Protein AF-A0A955ZG87-F1 (afdb_monomer)

Solvent-accessible surface area (backbone atoms only — not comparable to full-atom values): 15870 Å² total; per-residue (Å²): 141,74,88,87,80,89,85,84,84,89,86,79,89,79,86,78,79,92,74,92,75,94,73,90,72,83,77,76,80,74,77,76,75,78,77,78,61,84,64,59,83,72,53,54,38,67,57,52,20,64,72,67,50,63,79,48,56,70,70,57,48,33,59,42,29,56,67,53,54,73,56,62,43,53,10,54,37,72,54,76,51,42,68,36,51,45,36,28,61,69,14,89,86,47,49,69,69,46,43,30,46,26,31,49,64,44,85,37,36,69,39,41,45,51,50,62,70,39,64,75,48,62,69,36,69,63,29,46,49,24,33,53,45,24,83,52,52,40,66,72,56,51,48,58,67,47,66,77,46,58,68,60,57,31,49,51,50,40,69,44,81,78,37,35,67,71,54,22,52,52,32,38,52,47,40,42,59,47,58,75,71,46,55,44,66,59,50,39,47,40,36,59,79,46,41,25,60,60,49,80,66,34,73,92,52,72,70,56,72,64,25,43,50,60,57,56,75,55,88,73,89,50,69,62,30,53,51,36,49,47,67,37,87,52,46,53,38,68,46,49,56,47,50,61,68,34,70,60,34,65,75,31,65,69,59,41,51,48,41,57,68,30,87,53,37,54,71,86,76,67,112

Radius of gyration: 37.1 Å; Cα contacts (8 Å, |Δi|>4): 300; chains: 1; bounding box: 78×74×123 Å

Secondary structure (DSSP, 8-state):
-------------------------------------TTGGGS-HHHHIIIIITTS-HHHHHHHHTT--HHHHHHGGG-S-HHHHHHHHHSTT--HHHHHHHHHH-SSHHHHHHHHH-HHHHTSHHHHHHHHH-TT--HHHHHHHHHTS-HHHHHHHHH-SSS-HHHHHHHHHHHHHHHHHS-HHHHHHHHHHTTTGGGGG-TT----HHHHHHHHTS----HHHHHHHHH-TT--HHHHHHHHHSHHHHT-HHHHHHHHHSTTS-GGG--

Foldseek 3Di:
DDDDDDDDDDDDDDDDDDDDDDDDDDPDPPPPPPPDDPVLLVDDLCVCCVPPPVVDDPVVLLVCLQPDADSPLLSLLQPQDLSSLLSNCVHPRDDQSSLLSNLQHHPAQSNNVSSQVDVVNLVDVSSLVSNQLDPRHDLVSLCVSLVPDQLLVLLVLLPDPSGDPVSNVSSLVVSQVCLQVDDLVSNLCNLVVVLLPSLVSNQPDAHDPSNLVVLLVDADQDLSSLLNLLPRLRNAQSNLVSNLPHPNCVVPVVSNVSSLPHPNHDPVSVD

Sequence (271 aa):
MGDDEEPMVLGPEHEISDDEVDGELPHARIVEVDIGTDDEASKNPRQLYELELRPLPRDERLALAHQLEGPRLLALCFDPEPQVIDALFDNARAGLDHARMVARHHATSVGLEMVAKRAQFLRDPRVQRALLQNPLVPESVLRRLVGQKPLRDVYKLSIDRELPEKNRVSCRALLRTRFAQAQPEERADLVVSTEGRCLTLLIGQTFDQRTTTILCSRQYNSSLFIQNLARFSACPPLLLAHLLKQPFVRRQPQLRKLLLQHPNTPSQLKK

pLDDT: mean 87.63, std 19.15, range [36.0, 98.44]

Mean predicted aligned error: 10.61 Å

Structure (mmCIF, N/CA/C/O backbone):
data_AF-A0A955ZG87-F1
#
_entry.id   AF-A0A955ZG87-F1
#
loop_
_atom_site.group_PDB
_atom_site.id
_atom_site.type_symbol
_atom_site.label_atom_id
_atom_site.label_alt_id
_atom_site.label_comp_id
_atom_site.label_asym_id
_atom_site.label_entity_id
_atom_site.label_seq_id
_atom_site.pdbx_PDB_ins_code
_atom_site.Cartn_x
_atom_site.Cartn_y
_atom_site.Cartn_z
_atom_site.occupancy
_atom_site.B_iso_or_equiv
_atom_site.auth_seq_id
_atom_site.auth_comp_id
_atom_site.auth_asym_id
_atom_site.auth_atom_id
_atom_site.pdbx_PDB_model_num
ATOM 1 N N . MET A 1 1 ? 36.176 -64.329 -79.944 1.00 39.06 1 MET A N 1
ATOM 2 C CA . MET A 1 1 ? 36.842 -64.164 -81.251 1.00 39.06 1 MET A CA 1
ATOM 3 C C . MET A 1 1 ? 36.336 -62.862 -81.812 1.00 39.06 1 MET A C 1
ATOM 5 O O . MET A 1 1 ? 35.143 -62.794 -82.063 1.00 39.06 1 MET A O 1
ATOM 9 N N . GLY A 1 2 ? 37.088 -61.795 -81.974 1.00 41.31 2 GLY A N 1
ATOM 10 C CA . GLY A 1 2 ? 38.410 -61.322 -81.543 1.00 41.31 2 GLY A CA 1
ATOM 11 C C . GLY A 1 2 ? 38.223 -59.789 -81.541 1.00 41.31 2 GLY A C 1
ATOM 12 O O . GLY A 1 2 ? 37.308 -59.304 -82.208 1.00 41.31 2 GLY A O 1
ATOM 13 N N . ASP A 1 3 ? 38.770 -59.044 -80.589 1.00 42.47 3 ASP A N 1
ATOM 14 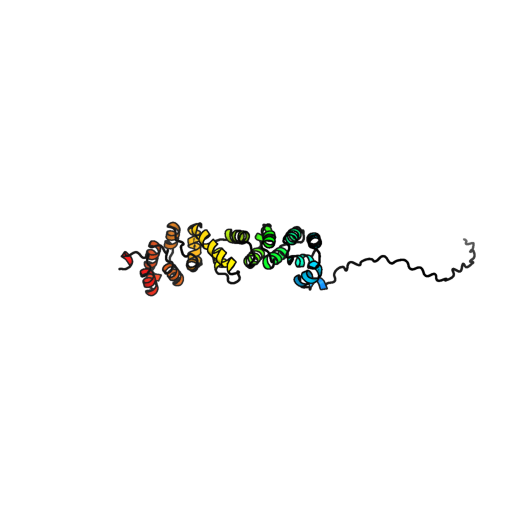C CA . ASP A 1 3 ? 40.133 -58.488 -80.627 1.00 42.47 3 ASP A CA 1
ATOM 15 C C . ASP A 1 3 ? 40.486 -57.798 -81.955 1.00 42.47 3 ASP A C 1
ATOM 17 O O . ASP A 1 3 ? 40.105 -58.288 -83.014 1.00 42.47 3 ASP A O 1
ATOM 21 N N . ASP A 1 4 ? 41.221 -56.686 -81.815 1.00 40.28 4 ASP A N 1
ATOM 22 C CA . ASP A 1 4 ? 41.786 -55.760 -82.818 1.00 40.28 4 ASP A CA 1
ATOM 23 C C . ASP A 1 4 ? 41.032 -54.406 -82.838 1.00 40.28 4 ASP A C 1
ATOM 25 O O . ASP A 1 4 ? 39.824 -54.354 -83.044 1.00 40.28 4 ASP A O 1
ATOM 29 N N . GLU A 1 5 ? 41.622 -53.235 -82.575 1.00 44.72 5 GLU A N 1
ATOM 30 C CA . GLU A 1 5 ? 43.026 -52.809 -82.606 1.00 44.72 5 GLU A CA 1
ATOM 31 C C . GLU A 1 5 ? 43.172 -51.454 -81.861 1.00 44.72 5 GLU A C 1
ATOM 33 O O . GLU A 1 5 ? 42.420 -50.517 -82.114 1.00 44.72 5 GLU A O 1
ATOM 38 N N . GLU A 1 6 ? 44.099 -51.419 -80.898 1.00 57.16 6 GLU A N 1
ATOM 39 C CA . GLU A 1 6 ? 45.187 -50.449 -80.639 1.00 57.16 6 GLU A CA 1
ATOM 40 C C . GLU A 1 6 ? 45.091 -48.896 -80.839 1.00 57.16 6 GLU A C 1
ATOM 42 O O . GLU A 1 6 ? 44.211 -48.359 -81.504 1.00 57.16 6 GLU A O 1
ATOM 47 N N . PRO A 1 7 ? 45.995 -48.129 -80.170 1.00 54.09 7 PRO A N 1
ATOM 48 C CA . PRO A 1 7 ? 45.731 -46.810 -79.582 1.00 54.09 7 PRO A CA 1
ATOM 49 C C . PRO A 1 7 ? 46.288 -45.618 -80.384 1.00 54.09 7 PRO A C 1
ATOM 51 O O . PRO A 1 7 ? 47.191 -45.763 -81.204 1.00 54.09 7 PRO A O 1
ATOM 54 N N . MET A 1 8 ? 45.840 -44.395 -80.059 1.00 44.94 8 MET A N 1
ATOM 55 C CA . MET A 1 8 ? 46.442 -43.152 -80.570 1.00 44.94 8 MET A CA 1
ATOM 56 C C . MET A 1 8 ? 47.066 -42.273 -79.473 1.00 44.94 8 MET A C 1
ATOM 58 O O . MET A 1 8 ? 46.376 -41.601 -78.715 1.00 44.94 8 MET A O 1
ATOM 62 N N . VAL A 1 9 ? 48.401 -42.340 -79.438 1.00 49.88 9 VAL A N 1
ATOM 63 C CA . VAL A 1 9 ? 49.399 -41.248 -79.488 1.00 49.88 9 VAL A CA 1
ATOM 64 C C . VAL A 1 9 ? 49.178 -39.990 -78.624 1.00 49.88 9 VAL A C 1
ATOM 66 O O . VAL A 1 9 ? 48.304 -39.166 -78.872 1.00 49.88 9 VAL A O 1
ATOM 69 N N . LEU A 1 10 ? 50.109 -39.808 -77.678 1.00 45.72 10 LEU A N 1
ATOM 70 C CA . LEU A 1 10 ? 50.381 -38.594 -76.901 1.00 45.72 10 LEU A CA 1
ATOM 71 C C . LEU A 1 10 ? 51.219 -37.560 -77.679 1.00 45.72 10 LEU A C 1
ATOM 73 O O . LEU A 1 10 ? 52.192 -37.924 -78.339 1.00 45.72 10 LEU A O 1
ATOM 77 N N . GLY A 1 11 ? 50.916 -36.276 -77.443 1.00 40.22 11 GLY A N 1
ATOM 78 C CA . GLY A 1 11 ? 51.854 -35.141 -77.489 1.00 40.22 11 GLY A CA 1
ATOM 79 C C . GLY A 1 11 ? 51.283 -33.865 -78.143 1.00 40.22 11 GLY A C 1
ATOM 80 O O . GLY A 1 11 ? 50.385 -33.988 -78.974 1.00 40.22 11 GLY A O 1
ATOM 81 N N . PRO A 1 12 ? 51.809 -32.648 -77.872 1.00 48.06 12 PRO A N 1
ATOM 82 C CA . PRO A 1 12 ? 52.697 -32.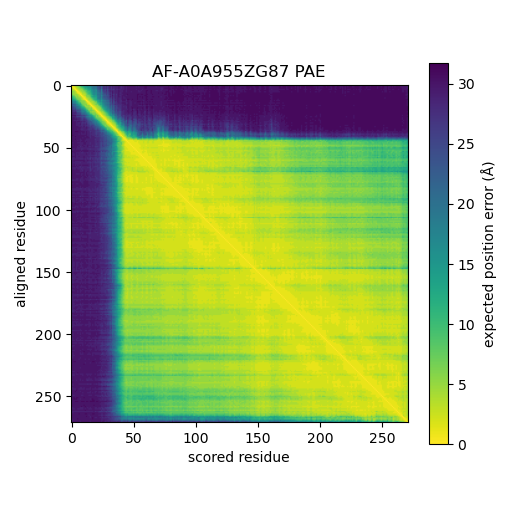221 -76.786 1.00 48.06 12 PRO A CA 1
ATOM 83 C C . PRO A 1 12 ? 52.145 -31.039 -75.944 1.00 48.06 12 PRO A C 1
ATOM 85 O O . PRO A 1 12 ? 51.357 -30.216 -76.398 1.00 48.06 12 PRO A O 1
ATOM 88 N N . GLU A 1 13 ? 52.587 -31.011 -74.688 1.00 46.88 13 GLU A N 1
ATOM 89 C CA . GLU A 1 13 ? 53.063 -29.867 -73.891 1.00 46.88 13 GLU A CA 1
ATOM 90 C C . GLU A 1 13 ? 52.642 -28.446 -74.329 1.00 46.88 13 GLU A C 1
ATOM 92 O O . GLU A 1 13 ? 53.120 -27.895 -75.322 1.00 46.88 13 GLU A O 1
ATOM 97 N N . HIS A 1 14 ? 51.809 -27.808 -73.501 1.00 41.72 14 HIS A N 1
ATOM 98 C CA . HIS A 1 14 ? 51.764 -26.352 -73.397 1.00 41.72 14 HIS A CA 1
ATOM 99 C C . HIS A 1 14 ? 52.144 -25.961 -71.971 1.00 41.72 14 HIS A C 1
ATOM 101 O O . HIS A 1 14 ? 51.365 -26.121 -71.031 1.00 41.72 14 HIS A O 1
ATOM 107 N N . GLU A 1 15 ? 53.388 -25.506 -71.845 1.00 44.38 15 GLU A N 1
ATOM 108 C CA . GLU A 1 15 ? 53.905 -24.755 -70.712 1.00 44.38 15 GLU A CA 1
ATOM 109 C C . GLU A 1 15 ? 53.017 -23.523 -70.494 1.00 44.38 15 GLU A C 1
ATOM 111 O O . GLU A 1 15 ? 52.852 -22.697 -71.393 1.00 44.38 15 GLU A O 1
ATOM 116 N N . ILE A 1 16 ? 52.435 -23.397 -69.303 1.00 45.53 16 ILE A N 1
ATOM 117 C CA . ILE A 1 16 ? 51.930 -22.114 -68.818 1.00 45.53 16 ILE A CA 1
ATOM 118 C C . ILE A 1 16 ? 52.950 -21.646 -67.792 1.00 45.53 16 ILE A C 1
ATOM 120 O O . ILE A 1 16 ? 53.126 -22.263 -66.744 1.00 45.53 16 ILE A O 1
ATOM 124 N N . SER A 1 17 ? 53.664 -20.599 -68.188 1.00 39.41 17 SER A N 1
ATOM 125 C CA . SER A 1 17 ? 54.667 -19.876 -67.424 1.00 39.41 17 SER A CA 1
ATOM 126 C C . SER A 1 17 ? 54.069 -19.231 -66.176 1.00 39.41 17 SER A C 1
ATOM 128 O O . SER A 1 17 ? 53.053 -18.536 -66.261 1.00 39.41 17 SER A O 1
ATOM 130 N N . ASP A 1 18 ? 54.758 -19.411 -65.051 1.00 45.31 18 ASP A N 1
ATOM 131 C CA . ASP A 1 18 ? 54.661 -18.552 -63.876 1.00 45.31 18 ASP A CA 1
ATOM 132 C C . ASP A 1 18 ? 55.233 -17.172 -64.228 1.00 45.31 18 ASP A C 1
ATOM 134 O O . ASP A 1 18 ? 56.437 -17.042 -64.433 1.00 45.31 18 ASP A O 1
ATOM 138 N N . ASP A 1 19 ? 54.378 -16.153 -64.291 1.00 42.06 19 ASP A N 1
ATOM 139 C CA . ASP A 1 19 ? 54.797 -14.756 -64.178 1.00 42.06 19 ASP A CA 1
ATOM 140 C C . ASP A 1 19 ? 53.849 -14.029 -63.216 1.00 42.06 19 ASP A C 1
ATOM 142 O O . ASP A 1 19 ? 52.639 -13.909 -63.435 1.00 42.06 19 ASP A O 1
ATOM 146 N N . GLU A 1 20 ? 54.444 -13.580 -62.114 1.00 47.84 20 GLU A N 1
ATOM 147 C CA . GLU A 1 20 ? 53.878 -12.709 -61.093 1.00 47.84 20 GLU A CA 1
ATOM 148 C C . GLU A 1 20 ? 53.368 -11.401 -61.715 1.00 47.84 20 GLU A C 1
ATOM 150 O O . GLU A 1 20 ? 54.130 -10.650 -62.325 1.00 47.84 20 GLU A O 1
ATOM 155 N N . VAL A 1 21 ? 52.096 -11.067 -61.484 1.00 45.94 21 VAL A N 1
ATOM 156 C CA . VAL A 1 21 ? 51.628 -9.678 -61.557 1.00 45.94 21 VAL A CA 1
ATOM 157 C C . VAL A 1 21 ? 50.729 -9.398 -60.360 1.00 45.94 21 VAL A C 1
ATOM 159 O O . VAL A 1 21 ? 49.579 -9.836 -60.294 1.00 45.94 21 VAL A O 1
ATOM 162 N N . ASP A 1 22 ? 51.299 -8.646 -59.421 1.00 43.16 22 ASP A N 1
ATOM 163 C CA . ASP A 1 22 ? 50.631 -7.979 -58.311 1.00 43.16 22 ASP A CA 1
ATOM 164 C C . ASP A 1 22 ? 49.400 -7.195 -58.785 1.00 43.16 22 ASP A C 1
ATOM 166 O O . ASP A 1 22 ? 49.477 -6.284 -59.613 1.00 43.16 22 ASP A O 1
ATOM 170 N N . GLY A 1 23 ? 48.251 -7.529 -58.203 1.00 36.81 23 GLY A N 1
ATOM 171 C CA . GLY A 1 23 ? 46.991 -6.832 -58.410 1.00 36.81 23 GLY A CA 1
ATOM 172 C C . GLY A 1 23 ? 46.095 -6.997 -57.192 1.00 36.81 23 GLY A C 1
ATOM 173 O O . GLY A 1 23 ? 45.226 -7.865 -57.170 1.00 36.81 23 GLY A O 1
ATOM 174 N N . GLU A 1 24 ? 46.322 -6.168 -56.169 1.00 38.34 24 GLU A N 1
ATOM 175 C CA . GLU A 1 24 ? 45.449 -6.030 -54.999 1.00 38.34 24 GLU A CA 1
ATOM 176 C C . GLU A 1 24 ? 44.000 -5.751 -55.432 1.00 38.34 24 GLU A C 1
ATOM 178 O O . GLU A 1 24 ? 43.644 -4.656 -55.873 1.00 38.34 24 GLU A O 1
ATOM 183 N N . LEU A 1 25 ? 43.136 -6.753 -55.270 1.00 44.72 25 LEU A N 1
ATOM 184 C CA . LEU A 1 25 ? 41.689 -6.579 -55.283 1.00 44.72 25 LEU A CA 1
ATOM 185 C C . LEU A 1 25 ? 41.248 -6.085 -53.895 1.00 44.72 25 LEU A C 1
ATOM 187 O O . LEU A 1 25 ? 41.645 -6.673 -52.886 1.00 44.72 25 LEU A O 1
ATOM 191 N N . PRO A 1 26 ? 40.409 -5.038 -53.797 1.00 39.12 26 PRO A N 1
ATOM 192 C CA . PRO A 1 26 ? 39.979 -4.516 -52.510 1.00 39.12 26 PRO A CA 1
ATOM 193 C C . PRO A 1 26 ? 39.085 -5.549 -51.821 1.00 39.12 26 PRO A C 1
ATOM 195 O O . PRO A 1 26 ? 37.947 -5.783 -52.232 1.00 39.12 26 PRO A O 1
ATOM 198 N N . HIS A 1 27 ? 39.602 -6.161 -50.754 1.00 39.84 27 HIS A N 1
ATOM 199 C CA . HIS A 1 27 ? 38.815 -6.981 -49.844 1.00 39.84 27 HIS A CA 1
ATOM 200 C C . HIS A 1 27 ? 37.633 -6.160 -49.323 1.00 39.84 27 HIS A C 1
ATOM 202 O O . HIS A 1 27 ? 37.784 -5.235 -48.520 1.00 39.84 27 HIS A O 1
ATOM 208 N N . ALA A 1 28 ? 36.435 -6.513 -49.791 1.00 37.88 28 ALA A N 1
ATOM 209 C CA . ALA A 1 28 ? 35.192 -6.100 -49.176 1.00 37.88 28 ALA A CA 1
ATOM 210 C C . ALA A 1 28 ? 35.272 -6.452 -47.686 1.00 37.88 28 ALA A C 1
ATOM 212 O O . ALA A 1 28 ? 35.373 -7.623 -47.323 1.00 37.88 28 ALA A O 1
ATOM 213 N N . ARG A 1 29 ? 35.267 -5.427 -46.825 1.00 40.28 29 ARG A N 1
ATOM 214 C CA . ARG A 1 29 ? 35.114 -5.589 -45.379 1.00 40.28 29 ARG A CA 1
ATOM 215 C C . ARG A 1 29 ? 33.762 -6.243 -45.123 1.00 40.28 29 ARG A C 1
ATOM 217 O O . ARG A 1 29 ? 32.744 -5.562 -45.019 1.00 40.28 29 ARG A O 1
ATOM 224 N N . ILE A 1 30 ? 33.764 -7.564 -45.019 1.00 39.34 30 ILE A N 1
ATOM 225 C CA . ILE A 1 30 ? 32.738 -8.290 -44.291 1.00 39.34 30 ILE A CA 1
ATOM 226 C C . ILE A 1 30 ? 32.912 -7.827 -42.847 1.00 39.34 30 ILE A C 1
ATOM 228 O O . ILE A 1 30 ? 33.898 -8.151 -42.191 1.00 39.34 30 ILE A O 1
ATOM 232 N N . VAL A 1 31 ? 32.006 -6.968 -42.382 1.00 40.50 31 VAL A N 1
ATOM 233 C CA . VAL A 1 31 ? 31.853 -6.727 -40.950 1.00 40.50 31 VAL A CA 1
ATOM 234 C C . VAL A 1 31 ? 31.277 -8.025 -40.409 1.00 40.50 31 VAL A C 1
ATOM 236 O O . VAL A 1 31 ? 30.076 -8.267 -40.510 1.00 40.50 31 VAL A O 1
ATOM 239 N N . GLU A 1 32 ? 32.155 -8.905 -39.938 1.00 36.00 32 GLU A N 1
ATOM 240 C CA . GLU A 1 32 ? 31.759 -10.059 -39.148 1.00 36.00 32 GLU A CA 1
ATOM 241 C C . GLU A 1 32 ? 31.027 -9.518 -37.918 1.00 36.00 32 GLU A C 1
ATOM 243 O O . GLU A 1 32 ? 31.614 -8.926 -37.012 1.00 36.00 32 GLU A O 1
ATOM 248 N N . VAL A 1 33 ? 29.700 -9.633 -37.939 1.00 44.88 33 VAL A N 1
ATOM 249 C CA . VAL A 1 33 ? 28.879 -9.446 -36.750 1.00 44.88 33 VAL A CA 1
ATOM 250 C C . VAL A 1 33 ? 29.165 -10.665 -35.890 1.00 44.88 33 VAL A C 1
ATOM 252 O O . VAL A 1 33 ? 28.678 -11.755 -36.182 1.00 44.88 33 VAL A O 1
ATOM 255 N N . ASP A 1 34 ? 30.015 -10.466 -34.888 1.00 43.09 34 ASP A N 1
ATOM 256 C CA . ASP A 1 34 ? 30.360 -11.449 -33.869 1.00 43.09 34 ASP A CA 1
ATOM 257 C C . ASP A 1 34 ? 29.072 -12.057 -33.289 1.00 43.09 34 ASP A C 1
ATOM 259 O O . ASP A 1 34 ? 28.276 -11.388 -32.619 1.00 43.09 34 ASP A O 1
ATOM 263 N N . ILE A 1 35 ? 28.815 -13.319 -33.639 1.00 46.75 35 ILE A N 1
ATOM 264 C CA . ILE A 1 35 ? 27.698 -14.097 -33.115 1.00 46.75 35 ILE A CA 1
ATOM 265 C C . ILE A 1 35 ? 28.124 -14.512 -31.710 1.00 46.75 35 ILE A C 1
ATOM 267 O O . ILE A 1 35 ? 28.930 -15.423 -31.545 1.00 46.75 35 ILE A O 1
ATOM 271 N N . GLY A 1 36 ? 27.596 -13.773 -30.732 1.00 39.91 36 GLY A N 1
ATOM 272 C CA . GLY A 1 36 ? 27.983 -13.773 -29.324 1.00 39.91 36 GLY A CA 1
ATOM 273 C C . GLY A 1 36 ? 28.449 -15.117 -28.770 1.00 39.91 36 GLY A C 1
ATOM 274 O O . GLY A 1 36 ? 27.701 -16.092 -28.713 1.00 39.91 36 GLY A O 1
ATOM 275 N N . THR A 1 37 ? 29.693 -15.115 -28.304 1.00 41.12 37 THR A N 1
ATOM 276 C CA . THR A 1 37 ? 30.275 -16.155 -27.461 1.00 41.12 37 THR A CA 1
ATOM 277 C C . THR A 1 37 ? 29.652 -16.117 -26.058 1.00 41.12 37 THR A C 1
ATOM 279 O O . THR A 1 37 ? 29.171 -15.078 -25.596 1.00 41.12 37 THR A O 1
ATOM 282 N N . ASP A 1 38 ? 29.666 -17.263 -25.370 1.00 41.91 38 ASP A N 1
ATOM 283 C CA . ASP A 1 38 ? 29.073 -17.540 -24.046 1.00 41.91 38 ASP A CA 1
ATOM 284 C C . ASP A 1 38 ? 29.405 -16.527 -22.915 1.00 41.91 38 ASP A C 1
ATOM 286 O O . ASP A 1 38 ? 28.794 -16.560 -21.843 1.00 41.91 38 ASP A O 1
ATOM 290 N N . ASP A 1 39 ? 30.315 -15.576 -23.147 1.00 48.62 39 ASP A N 1
ATOM 291 C CA . ASP A 1 39 ? 30.673 -14.485 -22.236 1.00 48.62 39 ASP A CA 1
ATOM 292 C C . ASP A 1 39 ? 29.552 -13.449 -22.025 1.00 48.62 39 ASP A C 1
ATOM 294 O O . ASP A 1 39 ? 29.457 -12.870 -20.936 1.00 48.62 39 ASP A O 1
ATOM 298 N N . GLU A 1 40 ? 28.661 -13.206 -22.997 1.00 48.34 40 GLU A N 1
ATOM 299 C CA . GLU A 1 40 ? 27.576 -12.216 -22.831 1.00 48.34 40 GLU A CA 1
ATOM 300 C C . GLU A 1 40 ? 26.545 -12.610 -21.767 1.00 48.34 40 GLU A C 1
ATOM 302 O O . GLU A 1 40 ? 25.989 -11.740 -21.092 1.00 48.34 40 GLU A O 1
ATOM 307 N N . ALA A 1 41 ? 26.319 -13.910 -21.561 1.00 49.31 41 ALA A N 1
ATOM 308 C CA . ALA A 1 41 ? 25.382 -14.412 -20.555 1.00 49.31 41 ALA A CA 1
ATOM 309 C C . ALA A 1 41 ? 25.848 -14.132 -19.112 1.00 49.31 41 ALA A C 1
ATOM 311 O O . ALA A 1 41 ? 25.038 -14.143 -18.182 1.00 49.31 41 ALA A O 1
ATOM 312 N N . SER A 1 42 ? 27.146 -13.866 -18.925 1.00 54.75 42 SER A N 1
ATOM 313 C CA . SER A 1 42 ? 27.769 -13.616 -17.622 1.00 54.75 42 SER A CA 1
ATOM 314 C C . SER A 1 42 ? 27.905 -12.126 -17.275 1.00 54.75 42 SER A C 1
ATOM 316 O O . SER A 1 42 ? 28.07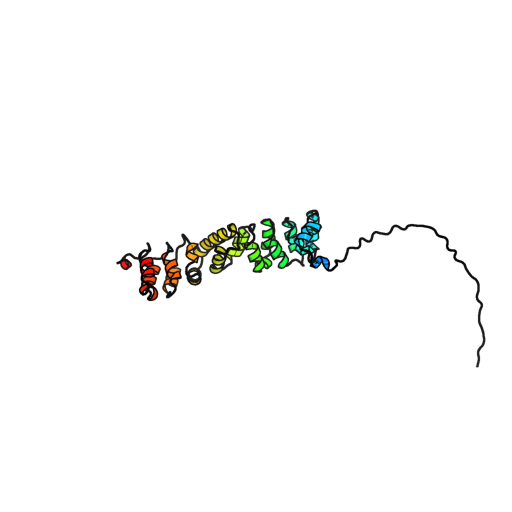9 -11.773 -16.102 1.00 54.75 42 SER A O 1
ATOM 318 N N . LYS A 1 43 ? 27.796 -11.231 -18.268 1.00 65.56 43 LYS A N 1
ATOM 319 C CA . LYS A 1 43 ? 27.934 -9.786 -18.062 1.00 65.56 43 LYS A CA 1
ATOM 320 C C . LYS A 1 43 ? 26.727 -9.241 -17.303 1.00 65.56 43 LYS A C 1
ATOM 322 O O . LYS A 1 43 ? 25.571 -9.480 -17.648 1.00 65.56 43 LYS A O 1
ATOM 327 N N . ASN A 1 44 ? 26.995 -8.452 -16.263 1.00 89.19 44 ASN A N 1
ATOM 328 C CA . ASN A 1 44 ? 25.945 -7.774 -15.510 1.00 89.19 44 ASN A CA 1
ATOM 329 C C . ASN A 1 44 ? 25.149 -6.858 -16.467 1.00 89.19 44 ASN A C 1
ATOM 331 O O . ASN A 1 44 ? 25.762 -5.970 -17.066 1.00 89.19 44 ASN A O 1
ATOM 335 N N . PRO A 1 45 ? 23.811 -6.990 -16.580 1.00 90.88 45 PRO A N 1
ATOM 336 C CA . PRO A 1 45 ? 23.003 -6.197 -17.514 1.00 90.88 45 PRO A CA 1
ATOM 337 C C . PRO A 1 45 ? 23.208 -4.686 -17.370 1.00 90.88 45 PRO A C 1
ATOM 339 O O . PRO A 1 45 ? 23.137 -3.940 -18.341 1.00 90.88 45 PRO A O 1
ATOM 342 N N . ARG A 1 46 ? 23.529 -4.219 -16.157 1.00 92.88 46 ARG A N 1
ATOM 343 C CA . ARG A 1 46 ? 23.845 -2.809 -15.925 1.00 92.88 46 ARG A CA 1
ATOM 344 C C . ARG A 1 46 ? 25.165 -2.381 -16.568 1.00 92.88 46 ARG A C 1
ATOM 346 O O . ARG A 1 46 ? 25.242 -1.280 -17.092 1.00 92.88 46 ARG A O 1
ATOM 353 N N . GLN A 1 47 ? 26.197 -3.220 -16.517 1.00 93.94 47 GLN A N 1
ATOM 354 C CA . GLN A 1 47 ? 27.484 -2.917 -17.154 1.00 93.94 47 GLN A CA 1
ATOM 355 C C . GLN A 1 47 ? 27.341 -2.887 -18.674 1.00 93.94 47 GLN A C 1
ATOM 357 O O . GLN A 1 47 ? 27.856 -1.975 -19.311 1.00 93.94 47 GLN A O 1
ATOM 362 N N . LEU A 1 48 ? 26.584 -3.837 -19.230 1.00 94.69 48 LEU A N 1
ATOM 363 C CA . LEU A 1 48 ? 26.305 -3.882 -20.661 1.00 94.69 48 LEU A CA 1
ATOM 364 C C . LEU A 1 48 ? 25.556 -2.624 -21.126 1.00 94.69 48 LEU A C 1
ATOM 366 O O . LEU A 1 48 ? 25.920 -2.028 -22.135 1.00 94.69 48 LEU A O 1
ATOM 370 N N . TYR A 1 49 ? 24.583 -2.144 -20.342 1.00 95.69 49 TYR A N 1
ATOM 371 C CA . TYR A 1 49 ? 23.911 -0.878 -20.639 1.00 95.69 49 TYR A CA 1
ATOM 372 C C . TYR A 1 49 ? 24.882 0.309 -20.681 1.00 95.69 49 TYR A C 1
ATOM 374 O O . TYR A 1 49 ? 24.861 1.079 -21.634 1.00 95.69 49 TYR A O 1
ATOM 382 N N . GLU A 1 50 ? 25.730 0.464 -19.663 1.00 95.62 50 GLU A N 1
ATOM 383 C CA . GLU A 1 50 ? 26.640 1.614 -19.552 1.00 95.62 50 GLU A CA 1
ATOM 384 C C . GLU A 1 50 ? 27.690 1.657 -20.672 1.00 95.62 50 GLU A C 1
ATOM 386 O O . GLU A 1 50 ? 28.042 2.744 -21.128 1.00 95.62 50 GLU A O 1
ATOM 391 N N . LEU A 1 51 ? 28.181 0.494 -21.108 1.00 95.19 51 LEU A N 1
ATOM 392 C CA . LEU A 1 51 ? 29.252 0.394 -22.101 1.00 95.19 51 LEU A CA 1
ATOM 393 C C . LEU A 1 51 ? 28.740 0.438 -23.543 1.00 95.19 51 LEU A C 1
ATOM 395 O O . LEU A 1 51 ? 29.355 1.097 -24.376 1.00 95.19 51 LEU A O 1
ATOM 399 N N . GLU A 1 52 ? 27.638 -0.252 -23.840 1.00 94.62 52 GLU A N 1
ATOM 400 C CA . GLU A 1 52 ? 27.218 -0.495 -25.227 1.00 94.62 52 GLU A CA 1
ATOM 401 C C . GLU A 1 52 ? 26.002 0.338 -25.634 1.00 94.62 52 GLU A C 1
ATOM 403 O O . GLU A 1 52 ? 25.934 0.824 -26.758 1.00 94.62 52 GLU A O 1
ATOM 408 N N . LEU A 1 53 ? 25.037 0.521 -24.728 1.00 95.69 53 LEU A N 1
ATOM 409 C CA . LEU A 1 53 ? 23.740 1.102 -25.080 1.00 95.69 53 LEU A CA 1
ATOM 410 C C . LEU A 1 53 ? 23.665 2.588 -24.739 1.00 95.69 53 LEU A C 1
ATOM 412 O O . LEU A 1 53 ? 23.246 3.386 -25.570 1.00 95.69 53 LEU A O 1
ATOM 416 N N . ARG A 1 54 ? 24.095 2.987 -23.538 1.00 95.94 54 ARG A N 1
ATOM 417 C CA . ARG A 1 54 ? 24.035 4.373 -23.052 1.00 95.94 54 ARG A CA 1
ATOM 418 C C . ARG A 1 54 ? 24.725 5.395 -23.971 1.00 95.94 54 ARG A C 1
ATOM 420 O O . ARG A 1 54 ? 24.187 6.500 -24.066 1.00 95.94 54 ARG A O 1
ATOM 427 N N . PRO A 1 55 ? 25.875 5.100 -24.615 1.00 97.25 55 PRO A N 1
ATOM 428 C CA . PRO A 1 55 ? 26.519 6.051 -25.523 1.00 97.25 55 PRO A CA 1
ATOM 429 C C . PRO A 1 55 ? 25.714 6.335 -26.796 1.00 97.25 55 PRO A C 1
ATOM 431 O O . PRO A 1 55 ? 25.936 7.365 -27.432 1.00 97.25 55 PRO A O 1
ATOM 434 N N . LEU A 1 56 ? 24.792 5.442 -27.172 1.00 96.75 56 LEU A N 1
ATOM 435 C CA . LEU A 1 56 ? 24.014 5.578 -28.396 1.00 96.75 56 LEU A CA 1
ATOM 436 C C . LEU A 1 56 ? 22.970 6.705 -28.279 1.00 96.75 56 LEU A C 1
ATOM 438 O O . LEU A 1 56 ? 22.359 6.902 -27.213 1.00 96.75 56 LEU A O 1
ATOM 442 N N . PRO A 1 57 ? 22.695 7.428 -29.381 1.00 97.12 57 PRO A N 1
ATOM 443 C CA . PRO A 1 57 ? 21.594 8.377 -29.456 1.00 97.12 57 PRO A CA 1
ATOM 444 C C . PRO A 1 57 ? 20.260 7.763 -29.018 1.00 97.12 57 PRO A C 1
ATOM 446 O O . PRO A 1 57 ? 20.009 6.567 -29.164 1.00 97.12 57 PRO A O 1
ATOM 449 N N . ARG A 1 58 ? 19.363 8.605 -28.493 1.00 96.19 58 ARG A N 1
ATOM 450 C CA . ARG A 1 58 ? 18.037 8.171 -28.019 1.00 96.19 58 ARG A CA 1
ATOM 451 C C . ARG A 1 58 ? 17.268 7.390 -29.088 1.00 96.19 58 ARG A C 1
ATOM 453 O O . ARG A 1 58 ? 16.695 6.353 -28.778 1.00 96.19 58 ARG A O 1
ATOM 460 N N . ASP A 1 59 ? 17.257 7.890 -30.319 1.00 96.69 59 ASP A N 1
ATOM 461 C CA . ASP A 1 59 ? 16.451 7.311 -31.394 1.00 96.69 59 ASP A CA 1
ATOM 462 C C . ASP A 1 59 ? 16.989 5.932 -31.823 1.00 96.69 59 ASP A C 1
ATOM 464 O O . ASP A 1 59 ? 16.205 5.033 -32.123 1.00 96.69 59 ASP A O 1
ATOM 468 N N . GLU A 1 60 ? 18.308 5.720 -31.739 1.00 97.00 60 GLU A N 1
ATOM 469 C CA . GLU A 1 60 ? 18.927 4.407 -31.956 1.00 97.00 60 GLU A CA 1
ATOM 470 C C . GLU A 1 60 ? 18.563 3.422 -30.842 1.00 97.00 60 GLU A C 1
ATOM 472 O O . GLU A 1 60 ? 18.148 2.301 -31.128 1.00 97.00 60 GLU A O 1
ATOM 477 N N . ARG A 1 61 ? 18.627 3.839 -29.569 1.00 97.44 61 ARG A N 1
ATOM 478 C CA . ARG A 1 61 ? 18.188 2.997 -28.438 1.00 97.44 61 ARG A CA 1
ATOM 479 C C . ARG A 1 61 ? 16.713 2.617 -28.543 1.00 97.44 61 ARG A C 1
ATOM 481 O O . ARG A 1 61 ? 16.353 1.478 -28.255 1.00 97.44 61 ARG A O 1
ATOM 488 N N . LEU A 1 62 ? 15.868 3.548 -28.988 1.00 97.00 62 LEU A N 1
ATOM 489 C CA . LEU A 1 62 ? 14.446 3.304 -29.221 1.00 97.00 62 LEU A CA 1
ATOM 490 C C . LEU A 1 62 ? 14.239 2.262 -30.328 1.00 97.00 62 LEU A C 1
ATOM 492 O O . LEU A 1 62 ? 13.486 1.311 -30.132 1.00 97.00 62 LEU A O 1
ATOM 496 N N . ALA A 1 63 ? 14.944 2.384 -31.456 1.00 96.38 63 ALA A N 1
ATOM 497 C CA . ALA A 1 63 ? 14.886 1.392 -32.529 1.00 96.38 63 ALA A CA 1
ATOM 498 C C . ALA A 1 63 ? 15.375 0.008 -32.061 1.00 96.38 63 ALA A C 1
ATOM 500 O O . ALA A 1 63 ? 14.724 -1.007 -32.323 1.00 96.38 63 ALA A O 1
ATOM 501 N N . LEU A 1 64 ? 16.480 -0.030 -31.309 1.00 96.62 64 LEU A N 1
ATOM 502 C CA . LEU A 1 64 ? 17.043 -1.253 -30.737 1.00 96.62 64 LEU A CA 1
ATOM 503 C C . LEU A 1 64 ? 16.102 -1.920 -29.729 1.00 96.62 64 LEU A C 1
ATOM 505 O O . LEU A 1 64 ? 16.072 -3.148 -29.656 1.00 96.62 64 LEU A O 1
ATOM 509 N N . ALA A 1 65 ? 15.291 -1.155 -28.995 1.00 96.75 65 ALA A N 1
ATOM 510 C CA . ALA A 1 65 ? 14.346 -1.699 -28.023 1.00 96.75 65 ALA A CA 1
ATOM 511 C C . ALA A 1 65 ? 13.358 -2.702 -28.641 1.00 96.75 65 ALA A C 1
ATOM 513 O O . ALA A 1 65 ? 12.996 -3.680 -27.988 1.00 96.75 65 ALA A O 1
ATOM 514 N N . HIS A 1 66 ? 12.993 -2.525 -29.914 1.00 95.50 66 HIS A N 1
ATOM 515 C CA . HIS A 1 66 ? 12.115 -3.445 -30.643 1.00 95.50 66 HIS A CA 1
ATOM 516 C C . HIS A 1 66 ? 12.816 -4.704 -31.173 1.00 95.50 66 HIS A C 1
ATOM 518 O O . HIS A 1 66 ? 12.140 -5.677 -31.500 1.00 95.50 66 HIS A O 1
ATOM 524 N N . GLN A 1 67 ? 14.145 -4.684 -31.288 1.00 94.69 67 GLN A N 1
ATOM 525 C CA . GLN A 1 67 ? 14.911 -5.704 -32.012 1.00 94.69 67 GLN A CA 1
ATOM 526 C C . GLN A 1 67 ? 15.758 -6.578 -31.086 1.00 94.69 67 GLN A C 1
ATOM 528 O O . GLN A 1 67 ? 15.893 -7.775 -31.333 1.00 94.69 67 GLN A O 1
ATOM 533 N N . LEU A 1 68 ? 16.316 -5.990 -30.023 1.00 94.56 68 LEU A N 1
ATOM 534 C CA . LEU A 1 68 ? 17.240 -6.673 -29.124 1.00 94.56 68 LEU A CA 1
ATOM 535 C C . LEU A 1 68 ? 16.597 -7.864 -28.408 1.00 94.56 68 LEU A C 1
ATOM 537 O O . LEU A 1 68 ? 15.382 -7.951 -28.212 1.00 94.56 68 LEU A O 1
ATOM 541 N N . GLU A 1 69 ? 17.469 -8.769 -27.976 1.00 94.12 69 GLU A N 1
ATOM 542 C CA . GLU A 1 69 ? 17.130 -10.012 -27.294 1.00 94.12 69 GLU A CA 1
ATOM 543 C C . GLU A 1 69 ? 18.047 -10.241 -26.095 1.00 94.12 69 GLU A C 1
ATOM 545 O O . GLU A 1 69 ? 19.049 -9.544 -25.909 1.00 94.12 69 GLU A O 1
ATOM 550 N N . GLY A 1 70 ? 17.709 -11.252 -25.293 1.00 91.19 70 GLY A N 1
ATOM 551 C CA . GLY A 1 70 ? 18.611 -11.796 -24.285 1.00 91.19 70 GLY A CA 1
ATOM 552 C C . GLY A 1 70 ? 19.139 -10.745 -23.294 1.00 91.19 70 GLY A C 1
ATOM 553 O O . GLY A 1 70 ? 18.386 -9.863 -22.864 1.00 91.19 70 GLY A O 1
ATOM 554 N N . PRO A 1 71 ? 20.427 -10.819 -22.908 1.00 92.06 71 PRO A N 1
ATOM 555 C CA . PRO A 1 71 ? 21.036 -9.893 -21.951 1.00 92.06 71 PRO A CA 1
ATOM 556 C C . PRO A 1 71 ? 20.981 -8.423 -22.383 1.00 92.06 71 PRO A C 1
ATOM 558 O O . PRO A 1 71 ? 20.819 -7.544 -21.534 1.00 92.06 71 PRO A O 1
ATOM 561 N N . ARG A 1 72 ? 21.057 -8.146 -23.692 1.00 93.25 72 ARG A N 1
ATOM 562 C CA . ARG A 1 72 ? 21.021 -6.782 -24.242 1.0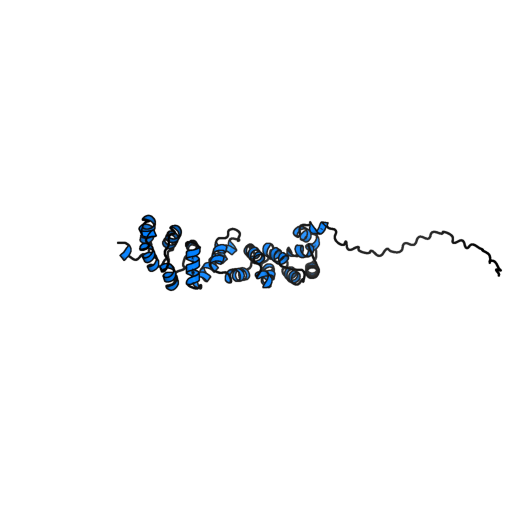0 93.25 72 ARG A CA 1
ATOM 563 C C . ARG A 1 72 ? 19.645 -6.134 -24.105 1.00 93.25 72 ARG A C 1
ATOM 565 O O . ARG A 1 72 ? 19.550 -4.967 -23.726 1.00 93.25 72 ARG A O 1
ATOM 572 N N . LEU A 1 73 ? 18.571 -6.900 -24.312 1.00 95.88 73 LEU A N 1
ATOM 573 C CA . LEU A 1 73 ? 17.213 -6.420 -24.038 1.00 95.88 73 LEU A CA 1
ATOM 574 C C . LEU A 1 73 ? 17.003 -6.146 -22.541 1.00 95.88 73 LEU A C 1
ATOM 576 O O . LEU A 1 73 ? 16.400 -5.140 -22.162 1.00 95.88 73 LEU A O 1
ATOM 580 N N . LEU A 1 74 ? 17.547 -7.001 -21.671 1.00 95.56 74 LEU A N 1
ATOM 581 C CA . LEU A 1 74 ? 17.483 -6.787 -20.225 1.00 95.56 74 LEU A CA 1
ATOM 582 C C . LEU A 1 74 ? 18.275 -5.543 -19.791 1.00 95.56 74 LEU A C 1
ATOM 584 O O . LEU A 1 74 ? 17.836 -4.820 -18.897 1.00 95.56 74 LEU A O 1
ATOM 588 N N . ALA A 1 75 ? 19.408 -5.262 -20.433 1.00 96.38 75 ALA A N 1
ATOM 589 C CA . ALA A 1 75 ? 20.216 -4.074 -20.178 1.00 96.38 75 ALA A CA 1
ATOM 590 C C . ALA A 1 75 ? 19.470 -2.767 -20.501 1.00 96.38 75 ALA A C 1
ATOM 592 O O . ALA A 1 75 ? 19.550 -1.813 -19.726 1.00 96.38 75 ALA A O 1
ATOM 593 N N . LEU A 1 76 ? 18.651 -2.733 -21.560 1.00 96.31 76 LEU A N 1
ATOM 594 C CA . LEU A 1 76 ? 17.802 -1.572 -21.868 1.00 96.31 76 LEU A CA 1
ATOM 595 C C . LEU A 1 76 ? 16.779 -1.233 -20.764 1.00 96.31 76 LEU A C 1
ATOM 597 O O . LEU A 1 76 ? 16.249 -0.127 -20.744 1.00 96.31 76 LEU A O 1
ATOM 601 N N . CYS A 1 77 ? 16.528 -2.112 -19.786 1.00 96.69 77 CYS A N 1
ATOM 602 C CA . CYS A 1 77 ? 15.676 -1.776 -18.637 1.00 96.69 77 CYS A CA 1
ATOM 603 C C . CYS A 1 77 ? 16.259 -0.666 -17.736 1.00 96.69 77 CYS A C 1
ATOM 605 O O . CYS A 1 77 ? 15.538 -0.137 -16.887 1.00 96.69 77 CYS A O 1
ATOM 607 N N . PHE A 1 78 ? 17.552 -0.346 -17.878 1.00 96.00 78 PHE A N 1
ATOM 608 C CA . PHE A 1 78 ? 18.225 0.746 -17.165 1.00 96.00 78 PHE A CA 1
ATOM 609 C C . PHE A 1 78 ? 18.174 2.085 -17.912 1.00 96.00 78 PHE A C 1
ATOM 611 O O . PHE A 1 78 ? 18.711 3.077 -17.411 1.00 96.00 78 PHE A O 1
ATOM 618 N N . ASP A 1 79 ? 17.526 2.129 -19.077 1.00 96.56 79 ASP A N 1
ATOM 619 C CA . ASP A 1 79 ? 17.341 3.358 -19.833 1.00 96.56 79 ASP A CA 1
ATOM 620 C C . ASP A 1 79 ? 16.534 4.390 -19.025 1.00 96.56 79 ASP A C 1
ATOM 622 O O . ASP A 1 79 ? 15.480 4.044 -18.489 1.00 96.56 79 ASP A O 1
ATOM 626 N N . PRO A 1 80 ? 17.000 5.646 -18.888 1.00 95.25 80 PRO A N 1
ATOM 627 C CA . PRO A 1 80 ? 16.256 6.671 -18.164 1.00 95.25 80 PRO A CA 1
ATOM 628 C C . PRO A 1 80 ? 15.064 7.232 -18.955 1.00 95.25 80 PRO A C 1
ATOM 630 O O . PRO A 1 80 ? 14.205 7.887 -18.353 1.00 95.25 80 PRO A O 1
ATOM 633 N N . GLU A 1 81 ? 15.025 7.040 -20.279 1.00 96.50 81 GLU A N 1
ATOM 634 C CA . GLU A 1 81 ? 14.031 7.634 -21.170 1.00 96.50 81 GLU A CA 1
ATOM 635 C C . GLU A 1 81 ? 12.740 6.793 -21.197 1.00 96.50 81 GLU A C 1
ATOM 637 O O . GLU A 1 81 ? 12.744 5.659 -21.688 1.00 96.50 81 GLU A O 1
ATOM 642 N N . PRO A 1 82 ? 11.587 7.331 -20.752 1.00 95.81 82 PRO A N 1
ATOM 643 C CA . PRO A 1 82 ? 10.336 6.574 -20.718 1.00 95.81 82 PRO A CA 1
ATOM 644 C C . PRO A 1 82 ? 9.881 6.039 -22.079 1.00 95.81 82 PRO A C 1
ATOM 646 O O . PRO A 1 82 ? 9.219 5.006 -22.126 1.00 95.81 82 PRO A O 1
ATOM 649 N N . GLN A 1 83 ? 10.222 6.726 -23.174 1.00 96.38 83 GLN A N 1
ATOM 650 C CA . GLN A 1 83 ? 9.879 6.291 -24.533 1.00 96.38 83 GLN A CA 1
ATOM 651 C C . GLN A 1 83 ? 10.616 5.004 -24.927 1.00 96.38 83 GLN A C 1
ATOM 653 O O . GLN A 1 83 ? 10.019 4.138 -25.559 1.00 96.38 83 GLN A O 1
ATOM 658 N N . VAL A 1 84 ? 11.875 4.842 -24.502 1.00 97.19 84 VAL A N 1
ATOM 659 C CA . VAL A 1 84 ? 12.636 3.604 -24.735 1.00 97.19 84 VAL A CA 1
ATOM 660 C C . VAL A 1 84 ? 12.035 2.457 -23.928 1.00 97.19 84 VAL A C 1
ATOM 662 O O . VAL A 1 84 ? 11.905 1.352 -24.439 1.00 97.19 84 VAL A O 1
ATOM 665 N N . ILE A 1 85 ? 11.594 2.719 -22.695 1.00 97.38 85 ILE A N 1
ATOM 666 C CA . ILE A 1 85 ? 10.915 1.714 -21.866 1.00 97.38 85 ILE A CA 1
ATOM 667 C C . ILE A 1 85 ? 9.574 1.279 -22.466 1.00 97.38 85 ILE A C 1
ATOM 669 O O . ILE A 1 85 ? 9.226 0.100 -22.395 1.00 97.38 85 ILE A O 1
ATOM 673 N N . ASP A 1 86 ? 8.809 2.203 -23.045 1.00 96.94 86 ASP A N 1
ATOM 674 C CA . ASP A 1 86 ? 7.554 1.850 -23.711 1.00 96.94 86 ASP A CA 1
ATOM 675 C C . ASP A 1 86 ? 7.815 0.983 -24.952 1.00 96.94 86 ASP A C 1
ATOM 677 O O . ASP A 1 86 ? 7.242 -0.101 -25.065 1.00 96.94 86 ASP A O 1
ATOM 681 N N . ALA A 1 87 ? 8.771 1.385 -25.799 1.00 97.25 87 ALA A N 1
ATOM 682 C CA . ALA A 1 87 ? 9.212 0.609 -26.960 1.00 97.25 87 ALA A CA 1
ATOM 683 C C . ALA A 1 87 ? 9.748 -0.782 -26.569 1.00 97.25 87 ALA A C 1
ATOM 685 O O . ALA A 1 87 ? 9.398 -1.786 -27.191 1.00 97.25 87 ALA A O 1
ATOM 686 N N . LEU A 1 88 ? 10.532 -0.863 -25.487 1.00 97.19 88 LEU A N 1
ATOM 687 C CA . LEU A 1 88 ? 11.046 -2.118 -24.935 1.00 97.19 88 LEU A CA 1
ATOM 688 C C . LEU A 1 88 ? 9.913 -3.079 -24.617 1.00 97.19 88 LEU A C 1
ATOM 690 O O . LEU A 1 88 ? 10.013 -4.262 -24.912 1.00 97.19 88 LEU A O 1
ATOM 694 N N . PHE A 1 89 ? 8.830 -2.607 -24.007 1.00 96.88 89 PHE A N 1
ATOM 695 C CA . PHE A 1 89 ? 7.737 -3.496 -23.643 1.00 96.88 89 PHE A CA 1
ATOM 696 C C . PHE A 1 89 ? 6.846 -3.881 -24.836 1.00 96.88 89 PHE A C 1
ATOM 698 O O . PHE A 1 89 ? 6.069 -4.829 -24.702 1.00 96.88 89 PHE A O 1
ATOM 705 N N . ASP A 1 90 ? 6.931 -3.176 -25.967 1.00 96.12 90 ASP A N 1
ATOM 706 C CA . ASP A 1 90 ? 6.292 -3.569 -27.234 1.00 96.12 90 ASP A CA 1
ATOM 707 C C . ASP A 1 90 ? 7.075 -4.663 -27.973 1.00 96.12 90 ASP A C 1
ATOM 709 O O . ASP A 1 90 ? 6.540 -5.316 -28.870 1.00 96.12 90 ASP A O 1
ATOM 713 N N . ASN A 1 91 ? 8.321 -4.922 -27.572 1.00 96.44 91 ASN A N 1
ATOM 714 C CA . ASN A 1 91 ? 9.079 -6.077 -28.030 1.00 96.44 91 ASN A CA 1
ATOM 715 C C . ASN A 1 91 ? 8.421 -7.380 -27.540 1.00 96.44 91 ASN A C 1
ATOM 717 O O . ASN A 1 91 ? 8.223 -7.582 -26.341 1.00 96.44 91 ASN A O 1
ATOM 721 N N . ALA A 1 92 ? 8.139 -8.307 -28.461 1.00 94.44 92 ALA A N 1
ATOM 722 C CA . ALA A 1 92 ? 7.499 -9.591 -28.159 1.00 94.44 92 ALA A CA 1
ATOM 723 C C . ALA A 1 92 ? 8.304 -10.479 -27.188 1.00 94.44 92 ALA A C 1
ATOM 725 O O . ALA A 1 92 ? 7.750 -11.392 -26.576 1.00 94.44 92 ALA A O 1
ATOM 726 N N . ARG A 1 93 ? 9.608 -10.218 -27.044 1.00 95.38 93 ARG A N 1
ATOM 727 C CA . ARG A 1 93 ? 10.518 -10.927 -26.133 1.00 95.38 93 ARG A CA 1
ATOM 728 C C . ARG A 1 93 ? 10.606 -10.272 -24.757 1.00 95.38 93 ARG A C 1
ATOM 730 O O . ARG A 1 93 ? 11.139 -10.875 -23.823 1.00 95.38 93 ARG A O 1
ATOM 737 N N . ALA A 1 94 ? 10.073 -9.060 -24.601 1.00 96.38 94 ALA A N 1
ATOM 738 C CA . ALA A 1 94 ? 9.968 -8.427 -23.302 1.00 96.38 94 ALA A CA 1
ATOM 739 C C . ALA A 1 94 ? 8.850 -9.074 -22.476 1.00 96.38 94 ALA A C 1
ATOM 741 O O . ALA A 1 94 ? 7.777 -9.432 -22.955 1.00 96.38 94 ALA A O 1
ATOM 742 N N . GLY A 1 95 ? 9.107 -9.224 -21.182 1.00 94.94 95 GLY A N 1
ATOM 743 C CA . GLY A 1 95 ? 8.280 -10.036 -20.295 1.00 94.94 95 GLY A CA 1
ATOM 744 C C . GLY A 1 95 ? 8.381 -9.604 -18.840 1.00 94.94 95 GLY A C 1
ATOM 745 O O . GLY A 1 95 ? 8.841 -8.505 -18.528 1.00 94.94 95 GLY A O 1
ATOM 746 N N . LEU A 1 96 ? 7.960 -10.482 -17.926 1.00 97.00 96 LEU A N 1
ATOM 747 C CA . LEU A 1 96 ? 7.882 -10.156 -16.498 1.00 97.00 96 LEU A CA 1
ATOM 748 C C . LEU A 1 96 ? 9.232 -9.778 -15.883 1.00 97.00 96 LEU A C 1
ATOM 750 O O . LEU A 1 96 ? 9.265 -8.906 -15.021 1.00 97.00 96 LEU A O 1
ATOM 754 N N . ASP A 1 97 ? 10.335 -10.388 -16.311 1.00 96.25 97 ASP A N 1
ATOM 755 C CA . ASP A 1 97 ? 11.653 -10.079 -15.745 1.00 96.25 97 ASP A CA 1
ATOM 756 C C . ASP A 1 97 ? 12.115 -8.662 -16.095 1.00 96.25 97 ASP A C 1
ATOM 758 O O . ASP A 1 97 ? 12.576 -7.932 -15.216 1.00 96.25 97 ASP A O 1
ATOM 762 N N . HIS A 1 98 ? 11.840 -8.219 -17.322 1.00 97.19 98 HIS A N 1
ATOM 763 C CA . HIS A 1 98 ? 12.037 -6.836 -17.750 1.00 97.19 98 HIS A CA 1
ATOM 764 C C . HIS A 1 98 ? 11.164 -5.878 -16.927 1.00 97.19 98 HIS A C 1
ATOM 766 O O . HIS A 1 98 ? 11.653 -4.904 -16.355 1.00 97.19 98 HIS A O 1
ATOM 772 N N . ALA A 1 99 ? 9.874 -6.196 -16.767 1.00 97.88 99 ALA A N 1
ATOM 773 C CA . ALA A 1 99 ? 8.953 -5.380 -15.978 1.00 97.88 99 ALA A CA 1
ATOM 774 C C . ALA A 1 99 ? 9.387 -5.255 -14.507 1.00 97.88 99 ALA A C 1
ATOM 776 O O . ALA A 1 99 ? 9.292 -4.174 -13.925 1.00 97.88 99 ALA A O 1
ATOM 777 N N . ARG A 1 100 ? 9.892 -6.338 -13.902 1.00 97.56 100 ARG A N 1
ATOM 778 C CA . ARG A 1 100 ? 10.429 -6.344 -12.530 1.00 97.56 100 ARG A CA 1
ATOM 779 C C . ARG A 1 100 ? 11.682 -5.476 -12.418 1.00 97.56 100 ARG A C 1
ATOM 781 O O . ARG A 1 100 ? 11.808 -4.747 -11.433 1.00 97.56 100 ARG A O 1
ATOM 788 N N . MET A 1 101 ? 12.571 -5.532 -13.412 1.00 96.44 101 MET A N 1
ATOM 789 C CA . MET A 1 101 ? 13.793 -4.726 -13.459 1.00 96.44 101 MET A CA 1
ATOM 790 C C . MET A 1 101 ? 13.464 -3.230 -13.518 1.00 96.44 101 MET A C 1
ATOM 792 O O . MET A 1 101 ? 13.882 -2.472 -12.639 1.00 96.44 101 MET A O 1
ATOM 796 N N . VAL A 1 102 ? 12.631 -2.826 -14.483 1.00 97.75 102 VAL A N 1
ATOM 797 C CA . VAL A 1 102 ? 12.187 -1.433 -14.643 1.00 97.75 102 VAL A CA 1
ATOM 798 C C . VAL A 1 102 ? 11.445 -0.962 -13.391 1.00 97.75 102 VAL A C 1
ATOM 800 O O . VAL A 1 102 ? 11.777 0.079 -12.831 1.00 97.75 102 VAL A O 1
ATOM 803 N N . ALA A 1 103 ? 10.495 -1.748 -12.875 1.00 98.00 103 ALA A N 1
ATOM 804 C CA . ALA A 1 103 ? 9.751 -1.395 -11.666 1.00 98.00 103 ALA A CA 1
ATOM 805 C C . ALA A 1 103 ? 10.666 -1.081 -10.474 1.00 98.00 103 ALA A C 1
ATOM 807 O O . ALA A 1 103 ? 10.406 -0.142 -9.721 1.00 98.00 103 ALA A O 1
ATOM 808 N N . ARG A 1 104 ? 11.739 -1.859 -10.304 1.00 96.12 104 ARG A N 1
ATOM 809 C CA . ARG A 1 104 ? 12.657 -1.724 -9.172 1.00 96.12 104 ARG A CA 1
ATOM 810 C C . ARG A 1 104 ? 13.634 -0.561 -9.326 1.00 96.12 104 ARG A C 1
ATOM 812 O O . ARG A 1 104 ? 13.978 0.053 -8.319 1.00 96.12 104 ARG A O 1
ATOM 819 N N . HIS A 1 105 ? 14.099 -0.289 -10.544 1.00 95.06 105 HIS A N 1
ATOM 820 C CA . HIS A 1 105 ? 15.277 0.555 -10.762 1.00 95.06 105 HIS A CA 1
ATOM 821 C C . HIS A 1 105 ? 15.034 1.818 -11.585 1.00 95.06 105 HIS A C 1
ATOM 823 O O . HIS A 1 105 ? 15.900 2.691 -11.579 1.00 95.06 105 HIS A O 1
ATOM 829 N N . HIS A 1 106 ? 13.891 1.956 -12.261 1.00 96.88 106 HIS A N 1
ATOM 830 C CA . HIS A 1 106 ? 13.664 3.111 -13.123 1.00 96.88 106 HIS A CA 1
ATOM 831 C C . HIS A 1 106 ? 13.673 4.420 -12.324 1.00 96.88 106 HIS A C 1
ATOM 833 O O . HIS A 1 106 ? 13.052 4.528 -11.260 1.00 96.88 106 HIS A O 1
ATOM 839 N N . ALA A 1 107 ? 14.378 5.415 -12.864 1.00 94.00 107 ALA A N 1
ATOM 840 C CA . ALA A 1 107 ? 14.709 6.666 -12.186 1.00 94.00 107 ALA A CA 1
ATOM 841 C C . ALA A 1 107 ? 13.689 7.795 -12.417 1.00 94.00 107 ALA A C 1
ATOM 843 O O . ALA A 1 107 ? 13.902 8.924 -11.983 1.00 94.00 107 ALA A O 1
ATOM 844 N N . THR A 1 108 ? 12.580 7.522 -13.106 1.00 96.12 108 THR A N 1
ATOM 845 C CA . THR A 1 108 ? 11.517 8.510 -13.345 1.00 96.12 108 THR A CA 1
ATOM 846 C C . THR A 1 108 ? 10.134 7.918 -13.118 1.00 96.12 108 THR A C 1
ATOM 848 O O . THR A 1 108 ? 9.881 6.747 -13.412 1.00 96.12 108 THR A O 1
ATOM 851 N N . SER A 1 109 ? 9.223 8.759 -12.625 1.00 96.19 109 SER A N 1
ATOM 852 C CA . SER A 1 109 ? 7.812 8.426 -12.422 1.00 96.19 109 SER A CA 1
ATOM 853 C C . SER A 1 109 ? 7.135 8.017 -13.732 1.00 96.19 109 SER A C 1
ATOM 855 O O . SER A 1 109 ? 6.426 7.017 -13.759 1.00 96.19 109 SER A O 1
ATOM 857 N N . VAL A 1 110 ? 7.407 8.736 -14.825 1.00 96.75 110 VAL A N 1
ATOM 858 C CA . VAL A 1 110 ? 6.822 8.484 -16.152 1.00 96.75 110 VAL A CA 1
ATOM 859 C C . VAL A 1 110 ? 7.218 7.104 -16.689 1.00 96.75 110 VAL A C 1
ATOM 861 O O . VAL A 1 110 ? 6.360 6.378 -17.181 1.00 96.75 110 VAL A O 1
ATOM 864 N N . GLY A 1 111 ? 8.476 6.677 -16.536 1.00 95.56 111 GLY A N 1
ATOM 865 C CA . GLY A 1 111 ? 8.868 5.322 -16.949 1.00 95.56 111 GLY A CA 1
ATOM 866 C C . GLY A 1 111 ? 8.226 4.225 -16.095 1.00 95.56 111 GLY A C 1
ATOM 867 O O . GLY A 1 111 ? 7.793 3.199 -16.617 1.00 95.56 111 GLY A O 1
ATOM 868 N N . LEU A 1 112 ? 8.040 4.465 -14.791 1.00 97.50 112 LEU A N 1
ATOM 869 C CA . LEU A 1 112 ? 7.283 3.547 -13.927 1.00 97.50 112 LEU A CA 1
ATOM 870 C C . LEU A 1 112 ? 5.796 3.479 -14.307 1.00 97.50 112 LEU A C 1
ATOM 872 O O . LEU A 1 112 ? 5.163 2.433 -14.138 1.00 97.50 112 LEU A O 1
ATOM 876 N N . GLU A 1 113 ? 5.227 4.556 -14.857 1.00 96.81 113 GLU A N 1
ATOM 877 C CA . GLU A 1 113 ? 3.883 4.510 -15.434 1.00 96.81 113 GLU A CA 1
ATOM 878 C C . GLU A 1 113 ? 3.809 3.582 -16.647 1.00 96.81 113 GLU A C 1
ATOM 880 O O . GLU A 1 113 ? 2.789 2.911 -16.789 1.00 96.81 113 GLU A O 1
ATOM 885 N N . MET A 1 114 ? 4.861 3.457 -17.466 1.00 96.19 114 MET A N 1
ATOM 886 C CA . MET A 1 114 ? 4.861 2.534 -18.616 1.00 96.19 114 MET A CA 1
ATOM 887 C C . MET A 1 114 ? 4.699 1.077 -18.176 1.00 96.19 114 MET A C 1
ATOM 889 O O . MET A 1 114 ? 3.894 0.341 -18.751 1.00 96.19 114 MET A O 1
ATOM 893 N N . VAL A 1 115 ? 5.356 0.684 -17.077 1.00 96.69 115 VAL A N 1
ATOM 894 C CA . VAL A 1 115 ? 5.129 -0.630 -16.446 1.00 96.69 115 VAL A CA 1
ATOM 895 C C . VAL A 1 115 ? 3.667 -0.763 -16.026 1.00 96.69 115 VAL A C 1
ATOM 897 O O . VAL A 1 115 ? 3.004 -1.767 -16.285 1.00 96.69 115 VAL A O 1
ATOM 900 N N . ALA A 1 116 ? 3.146 0.270 -15.368 1.00 95.25 116 ALA A N 1
ATOM 901 C CA . ALA A 1 116 ? 1.833 0.227 -14.757 1.00 95.25 116 ALA A CA 1
ATOM 902 C C . ALA A 1 116 ? 0.675 0.366 -15.769 1.00 95.25 116 ALA A C 1
ATOM 904 O O . ALA A 1 116 ? -0.460 0.012 -15.447 1.00 95.25 116 ALA A O 1
ATOM 905 N N . LYS A 1 117 ? 0.909 0.874 -16.984 1.00 94.38 117 LYS A N 1
ATOM 906 C CA . LYS A 1 117 ? -0.086 0.898 -18.073 1.00 94.38 117 LYS A CA 1
ATOM 907 C C . LYS A 1 117 ? -0.493 -0.516 -18.499 1.00 94.38 117 LYS A C 1
ATOM 909 O O . LYS A 1 117 ? -1.639 -0.740 -18.882 1.00 94.38 117 LYS A O 1
ATOM 914 N N . ARG A 1 118 ? 0.416 -1.484 -18.377 1.00 94.38 118 ARG A N 1
ATOM 915 C CA . ARG A 1 118 ? 0.226 -2.865 -18.835 1.00 94.38 118 ARG A CA 1
ATOM 916 C C . ARG A 1 118 ? -0.353 -3.716 -17.707 1.00 94.38 118 ARG A C 1
ATOM 918 O O . ARG A 1 118 ? 0.349 -4.159 -16.799 1.00 94.38 118 ARG A O 1
ATOM 925 N N . ALA A 1 119 ? -1.660 -3.974 -17.770 1.00 92.69 119 ALA A N 1
ATOM 926 C CA . ALA A 1 119 ? -2.391 -4.691 -16.718 1.00 92.69 119 ALA A CA 1
ATOM 927 C C . ALA A 1 119 ? -1.803 -6.078 -16.396 1.00 92.69 119 ALA A C 1
ATOM 929 O O . ALA A 1 119 ? -1.831 -6.498 -15.241 1.00 92.69 119 ALA A O 1
ATOM 930 N N . GLN A 1 120 ? -1.235 -6.769 -17.390 1.00 94.88 120 GLN A N 1
ATOM 931 C CA . GLN A 1 120 ? -0.578 -8.065 -17.204 1.00 94.88 120 GLN A CA 1
ATOM 932 C C . GLN A 1 120 ? 0.604 -8.001 -16.224 1.00 94.88 120 GLN A C 1
ATOM 934 O O . GLN A 1 120 ? 0.763 -8.903 -15.407 1.00 94.88 120 GLN A O 1
ATOM 939 N N . PHE A 1 121 ? 1.379 -6.912 -16.235 1.00 96.12 121 PHE A N 1
ATOM 940 C CA . PHE A 1 121 ? 2.504 -6.733 -15.317 1.00 96.12 121 PHE A CA 1
ATOM 941 C C . PHE A 1 121 ? 2.013 -6.432 -13.907 1.00 96.12 121 PHE A C 1
ATOM 943 O O . PHE A 1 121 ? 2.537 -6.972 -12.939 1.00 96.12 121 PHE A O 1
ATOM 950 N N . LEU A 1 122 ? 0.939 -5.649 -13.777 1.00 94.31 122 LEU A N 1
ATOM 951 C CA . LEU A 1 122 ? 0.335 -5.376 -12.475 1.00 94.31 122 LEU A CA 1
ATOM 952 C C . LEU A 1 122 ? -0.319 -6.603 -11.830 1.00 94.31 122 LEU A C 1
ATOM 954 O O . LEU A 1 122 ? -0.595 -6.553 -10.636 1.00 94.31 122 LEU A O 1
ATOM 958 N N . ARG A 1 123 ? -0.554 -7.701 -12.556 1.00 93.94 123 ARG A N 1
ATOM 959 C CA . ARG A 1 123 ? -1.008 -8.971 -11.962 1.00 93.94 123 ARG A CA 1
ATOM 960 C C . ARG A 1 123 ? 0.124 -9.739 -11.275 1.00 93.94 123 ARG A C 1
ATOM 962 O O . ARG A 1 123 ? -0.162 -10.536 -10.387 1.00 93.94 123 ARG A O 1
ATOM 969 N N . ASP A 1 124 ? 1.382 -9.490 -11.640 1.00 96.25 124 ASP A N 1
ATOM 970 C CA . ASP A 1 124 ? 2.539 -10.174 -11.059 1.00 96.25 124 ASP A CA 1
ATOM 971 C C . ASP A 1 124 ? 2.892 -9.598 -9.673 1.00 96.25 124 ASP A C 1
ATOM 973 O O . ASP A 1 124 ? 3.227 -8.413 -9.557 1.00 96.25 124 ASP A O 1
ATOM 977 N N . PRO A 1 125 ? 2.881 -10.409 -8.597 1.00 95.06 125 PRO A N 1
ATOM 978 C CA . PRO A 1 125 ? 3.179 -9.922 -7.251 1.00 95.06 125 PRO A CA 1
ATOM 979 C C . PRO A 1 125 ? 4.591 -9.343 -7.098 1.00 95.06 125 PRO A C 1
ATOM 981 O O . PRO A 1 125 ? 4.796 -8.450 -6.271 1.00 95.06 125 PRO A O 1
ATOM 984 N N . ARG A 1 126 ? 5.571 -9.825 -7.879 1.00 97.12 126 ARG A N 1
ATOM 985 C CA . ARG A 1 126 ? 6.952 -9.327 -7.806 1.00 97.12 126 ARG A CA 1
ATOM 986 C C . ARG A 1 126 ? 7.071 -7.948 -8.451 1.00 97.12 126 ARG A C 1
ATOM 988 O O . ARG A 1 126 ? 7.719 -7.091 -7.858 1.00 97.12 126 ARG A O 1
ATOM 995 N N . VAL A 1 127 ? 6.394 -7.694 -9.575 1.00 97.75 127 VAL A N 1
ATOM 996 C CA . VAL A 1 127 ? 6.270 -6.343 -10.156 1.00 97.75 127 VAL A CA 1
ATOM 997 C C . VAL A 1 127 ? 5.586 -5.398 -9.171 1.00 97.75 127 VAL A C 1
ATOM 999 O O . VAL A 1 127 ? 6.107 -4.317 -8.909 1.00 97.75 127 VAL A O 1
ATOM 1002 N N . GLN A 1 128 ? 4.461 -5.803 -8.565 1.00 96.88 128 GLN A N 1
ATOM 1003 C CA . GLN A 1 128 ? 3.785 -4.967 -7.563 1.00 96.88 128 GLN A CA 1
ATOM 1004 C C . GLN A 1 128 ? 4.719 -4.611 -6.396 1.00 96.88 128 GLN A C 1
ATOM 1006 O O . GLN A 1 128 ? 4.771 -3.453 -5.985 1.00 96.88 128 GLN A O 1
ATOM 1011 N N . ARG A 1 129 ? 5.466 -5.591 -5.862 1.00 96.56 129 ARG A N 1
ATOM 1012 C CA . ARG A 1 129 ? 6.419 -5.363 -4.766 1.00 96.56 129 ARG A CA 1
ATOM 1013 C C . ARG A 1 129 ? 7.561 -4.442 -5.192 1.00 96.56 129 ARG A C 1
ATOM 1015 O O . ARG A 1 129 ? 7.867 -3.512 -4.453 1.00 96.56 129 ARG A O 1
ATOM 1022 N N . ALA A 1 130 ? 8.132 -4.658 -6.375 1.00 97.38 130 ALA A N 1
ATOM 1023 C CA . ALA A 1 130 ? 9.186 -3.812 -6.926 1.00 97.38 130 ALA A CA 1
ATOM 1024 C C . ALA A 1 130 ? 8.723 -2.354 -7.089 1.00 97.38 130 ALA A C 1
ATOM 1026 O O . ALA A 1 130 ? 9.413 -1.445 -6.634 1.00 97.38 130 ALA A O 1
ATOM 1027 N N . LEU A 1 131 ? 7.518 -2.132 -7.631 1.00 97.50 131 LEU A N 1
ATOM 1028 C CA . LEU A 1 131 ? 6.921 -0.796 -7.746 1.00 97.50 131 LEU A CA 1
ATOM 1029 C C . LEU A 1 131 ? 6.708 -0.143 -6.373 1.00 97.50 131 LEU A C 1
ATOM 1031 O O . LEU A 1 131 ? 7.013 1.031 -6.201 1.00 97.50 131 LEU A O 1
ATOM 1035 N N . LEU A 1 132 ? 6.208 -0.886 -5.380 1.00 97.00 132 LEU A N 1
ATOM 1036 C CA . LEU A 1 132 ? 5.987 -0.357 -4.027 1.00 97.00 132 LEU A CA 1
ATOM 1037 C C . LEU A 1 132 ? 7.294 -0.003 -3.302 1.00 97.00 132 LEU A C 1
ATOM 1039 O O . LEU A 1 132 ? 7.301 0.914 -2.478 1.00 97.00 132 LEU A O 1
ATOM 1043 N N . GLN A 1 133 ? 8.383 -0.711 -3.598 1.00 97.00 133 GLN A N 1
ATOM 1044 C CA . GLN A 1 133 ? 9.715 -0.439 -3.052 1.00 97.00 133 GLN A CA 1
ATOM 1045 C C . GLN A 1 133 ? 10.427 0.719 -3.765 1.00 97.00 133 GLN A C 1
ATOM 1047 O O . GLN A 1 133 ? 11.375 1.276 -3.215 1.00 97.00 133 GLN A O 1
ATOM 1052 N N . ASN A 1 134 ? 9.971 1.118 -4.954 1.00 97.25 134 ASN A N 1
ATOM 1053 C CA . ASN A 1 134 ? 10.570 2.222 -5.690 1.00 97.25 134 ASN A CA 1
ATOM 1054 C C . ASN A 1 134 ? 10.114 3.584 -5.109 1.00 97.25 134 ASN A C 1
ATOM 1056 O O . ASN A 1 134 ? 8.912 3.872 -5.077 1.00 97.25 134 ASN A O 1
ATOM 1060 N N . PRO A 1 135 ? 11.037 4.457 -4.654 1.00 96.31 135 PRO A N 1
ATOM 1061 C CA . PRO A 1 135 ? 10.692 5.757 -4.063 1.00 96.31 135 PRO A CA 1
ATOM 1062 C C . PRO A 1 135 ? 10.089 6.756 -5.064 1.00 96.31 135 PRO A C 1
ATOM 1064 O O . PRO A 1 135 ? 9.456 7.736 -4.657 1.00 96.31 135 PRO A O 1
ATOM 1067 N N . LEU A 1 136 ? 10.276 6.517 -6.363 1.00 96.75 136 LEU A N 1
ATOM 1068 C CA . LEU A 1 136 ? 9.800 7.374 -7.446 1.00 96.75 136 LEU A CA 1
ATOM 1069 C C . LEU A 1 136 ? 8.464 6.913 -8.029 1.00 96.75 136 LEU A C 1
ATOM 1071 O O . LEU A 1 136 ? 7.971 7.534 -8.973 1.00 96.75 136 LEU A O 1
ATOM 1075 N N . VAL A 1 137 ? 7.858 5.862 -7.462 1.00 97.19 137 VAL A N 1
ATOM 1076 C CA . VAL A 1 137 ? 6.542 5.394 -7.897 1.00 97.19 137 VAL A CA 1
ATOM 1077 C C . VAL A 1 137 ? 5.526 6.548 -7.843 1.00 97.19 137 VAL A C 1
ATOM 1079 O O . VAL A 1 137 ? 5.408 7.234 -6.819 1.00 97.19 137 VAL A O 1
ATOM 1082 N N . PRO A 1 138 ? 4.794 6.805 -8.941 1.00 96.19 138 PRO A N 1
ATOM 1083 C CA . PRO A 1 138 ? 3.742 7.807 -8.948 1.00 96.19 138 PRO A CA 1
ATOM 1084 C C . PRO A 1 138 ? 2.633 7.459 -7.950 1.00 96.19 138 PRO A C 1
ATOM 1086 O O . PRO A 1 138 ? 2.239 6.298 -7.811 1.00 96.19 138 PRO A O 1
ATOM 1089 N N . GLU A 1 139 ? 2.048 8.476 -7.317 1.00 94.94 139 GLU A N 1
ATOM 1090 C CA . GLU A 1 139 ? 0.931 8.29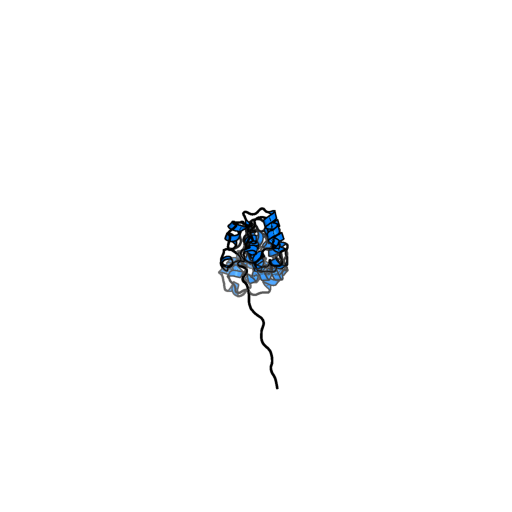3 -6.378 1.00 94.94 139 GLU A CA 1
ATOM 1091 C C . GLU A 1 139 ? -0.292 7.651 -7.065 1.00 94.94 139 GLU A C 1
ATOM 1093 O O . GLU A 1 139 ? -1.009 6.860 -6.458 1.00 94.94 139 GLU A O 1
ATOM 1098 N N . SER A 1 140 ? -0.519 7.926 -8.355 1.00 95.06 140 SER A N 1
ATOM 1099 C CA . SER A 1 140 ? -1.555 7.273 -9.173 1.00 95.06 140 SER A CA 1
ATOM 1100 C C . SER A 1 140 ? -1.371 5.750 -9.224 1.00 95.06 140 SER A C 1
ATOM 1102 O O . SER A 1 140 ? -2.316 4.993 -8.983 1.00 95.06 140 SER A O 1
ATOM 1104 N N . VAL A 1 141 ? -0.141 5.297 -9.477 1.00 96.06 141 VAL A N 1
ATOM 1105 C CA . VAL A 1 141 ? 0.230 3.880 -9.532 1.00 96.06 141 VAL A CA 1
ATOM 1106 C C . VAL A 1 141 ? 0.138 3.249 -8.147 1.00 96.06 141 VAL A C 1
ATOM 1108 O O . VAL A 1 141 ? -0.485 2.195 -8.011 1.00 96.06 141 VAL A O 1
ATOM 1111 N N . LEU A 1 142 ? 0.668 3.911 -7.113 1.00 96.25 142 LEU A N 1
ATOM 1112 C CA . LEU A 1 142 ? 0.584 3.445 -5.727 1.00 96.25 142 LEU A CA 1
ATOM 1113 C C . LEU A 1 142 ? -0.876 3.247 -5.297 1.00 96.25 142 LEU A C 1
ATOM 1115 O O . LEU A 1 142 ? -1.233 2.176 -4.805 1.00 96.25 142 LEU A O 1
ATOM 1119 N N . ARG A 1 143 ? -1.751 4.229 -5.551 1.00 95.25 143 ARG A N 1
ATOM 1120 C CA . ARG A 1 143 ? -3.183 4.127 -5.228 1.00 95.25 143 ARG A CA 1
ATOM 1121 C C . ARG A 1 143 ? -3.866 2.975 -5.947 1.00 95.25 143 ARG A C 1
ATOM 1123 O O . ARG A 1 143 ? -4.676 2.292 -5.331 1.00 95.25 143 ARG A O 1
ATOM 1130 N N . ARG A 1 144 ? -3.533 2.718 -7.212 1.00 94.12 144 ARG A N 1
ATOM 1131 C CA . ARG A 1 144 ? -4.090 1.581 -7.960 1.00 94.12 144 ARG A CA 1
ATOM 1132 C C . ARG A 1 144 ? -3.616 0.236 -7.401 1.00 94.12 144 ARG A C 1
ATOM 1134 O O . ARG A 1 144 ? -4.433 -0.665 -7.238 1.00 94.12 144 ARG A O 1
ATOM 1141 N N . LEU A 1 145 ? -2.330 0.122 -7.061 1.00 94.88 145 LEU A N 1
ATOM 1142 C CA . LEU A 1 145 ? -1.737 -1.083 -6.468 1.00 94.88 145 LEU A CA 1
ATOM 1143 C C . LEU A 1 145 ? -2.325 -1.411 -5.091 1.00 94.88 145 LEU A C 1
ATOM 1145 O O . LEU A 1 145 ? -2.590 -2.572 -4.785 1.00 94.88 145 LEU A O 1
ATOM 1149 N N . VAL A 1 146 ? -2.503 -0.392 -4.250 1.00 95.19 146 VAL A N 1
ATOM 1150 C CA . VAL A 1 146 ? -2.973 -0.546 -2.867 1.00 95.19 146 VAL A CA 1
ATOM 1151 C C . VAL A 1 146 ? -4.500 -0.604 -2.798 1.00 95.19 146 VAL A C 1
ATOM 1153 O O . VAL A 1 146 ? -5.050 -1.355 -1.998 1.00 95.19 146 VAL A O 1
ATOM 1156 N N . GLY A 1 147 ? -5.199 0.150 -3.647 1.00 90.31 147 GLY A N 1
ATOM 1157 C CA . GLY A 1 147 ? -6.654 0.309 -3.602 1.00 90.31 147 GLY A CA 1
ATOM 1158 C C . GLY A 1 147 ? -7.435 -0.979 -3.855 1.00 90.31 147 GLY A C 1
ATOM 1159 O O . GLY A 1 147 ? -8.522 -1.143 -3.309 1.00 90.31 147 GLY A O 1
ATOM 1160 N N . GLN A 1 148 ? -6.866 -1.914 -4.617 1.00 86.62 148 GLN A N 1
ATOM 1161 C CA . GLN A 1 148 ? -7.480 -3.216 -4.895 1.00 86.62 148 GLN A CA 1
ATOM 1162 C C . GLN A 1 148 ? -7.219 -4.260 -3.798 1.00 86.62 148 GLN A C 1
ATOM 1164 O O . GLN A 1 148 ? -7.775 -5.355 -3.848 1.00 86.62 148 GLN A O 1
ATOM 1169 N N . LYS A 1 149 ? -6.370 -3.955 -2.808 1.00 94.25 149 LYS A N 1
ATOM 1170 C CA . LYS A 1 149 ? -6.005 -4.903 -1.751 1.00 94.25 149 LYS A CA 1
ATOM 1171 C C . LYS A 1 149 ? -7.036 -4.907 -0.616 1.00 94.25 149 LYS A C 1
ATOM 1173 O O . LYS A 1 149 ? -7.611 -3.852 -0.309 1.00 94.25 149 LYS A O 1
ATOM 1178 N N . PRO A 1 150 ? -7.239 -6.060 0.048 1.00 95.44 150 PRO A N 1
ATOM 1179 C CA . PRO A 1 150 ? -8.035 -6.116 1.269 1.00 95.44 150 PRO A CA 1
ATOM 1180 C C . PRO A 1 150 ? -7.371 -5.280 2.367 1.00 95.44 150 PRO A C 1
ATOM 1182 O O . PRO A 1 150 ? -6.142 -5.138 2.399 1.00 95.44 150 PRO A O 1
ATOM 1185 N N . LEU A 1 151 ? -8.164 -4.757 3.304 1.00 97.19 151 LEU A N 1
ATOM 1186 C CA . LEU A 1 151 ? -7.681 -3.886 4.382 1.00 97.19 151 LEU A CA 1
ATOM 1187 C C . LEU A 1 151 ? -6.495 -4.473 5.154 1.00 97.19 151 LEU A C 1
ATOM 1189 O O . LEU A 1 151 ? -5.561 -3.750 5.508 1.00 97.19 151 LEU A O 1
ATOM 1193 N N . ARG A 1 1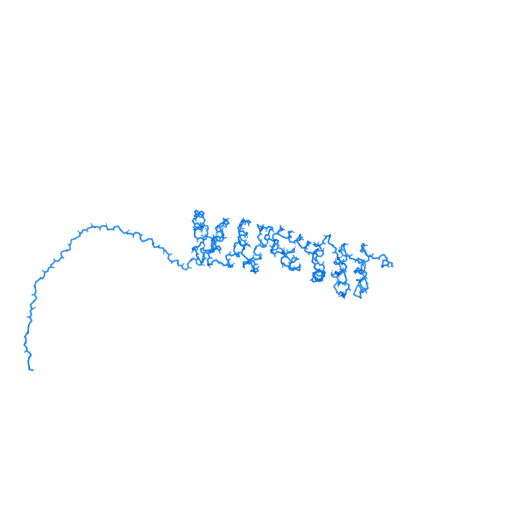52 ? -6.505 -5.790 5.387 1.00 96.88 152 ARG A N 1
ATOM 1194 C CA . ARG A 1 152 ? -5.419 -6.495 6.077 1.00 96.88 152 ARG A CA 1
ATOM 1195 C C . ARG A 1 152 ? -4.078 -6.338 5.368 1.00 96.88 152 ARG A C 1
ATOM 1197 O O . ARG A 1 152 ? -3.059 -6.147 6.028 1.00 96.88 152 ARG A O 1
ATOM 1204 N N . ASP A 1 153 ? -4.065 -6.389 4.043 1.00 96.88 153 ASP A N 1
ATOM 1205 C CA . ASP A 1 153 ? -2.832 -6.243 3.274 1.00 96.88 153 ASP A CA 1
ATOM 1206 C C . ASP A 1 153 ? -2.413 -4.777 3.156 1.00 96.88 153 ASP A C 1
ATOM 1208 O O . ASP A 1 153 ? -1.223 -4.479 3.249 1.00 96.88 153 ASP A O 1
ATOM 1212 N N . VAL A 1 154 ? -3.368 -3.843 3.074 1.00 97.69 154 VAL A N 1
ATOM 1213 C CA . VAL A 1 154 ? -3.072 -2.400 3.173 1.00 97.69 154 VAL A CA 1
ATOM 1214 C C . VAL A 1 154 ? -2.405 -2.071 4.517 1.00 97.69 154 VAL A C 1
ATOM 1216 O O . VAL A 1 154 ? -1.438 -1.305 4.572 1.00 97.69 154 VAL A O 1
ATOM 1219 N N . TYR A 1 155 ? -2.864 -2.689 5.610 1.00 98.25 155 TYR A N 1
ATOM 1220 C CA . TYR A 1 155 ? -2.236 -2.546 6.922 1.00 98.25 155 TYR A CA 1
ATOM 1221 C C . TYR A 1 155 ? -0.803 -3.090 6.943 1.00 98.25 155 TYR A C 1
ATOM 1223 O O . TYR A 1 155 ? 0.087 -2.394 7.430 1.00 98.25 155 TYR A O 1
ATOM 1231 N N . LYS A 1 156 ? -0.550 -4.278 6.372 1.00 97.75 156 LYS A N 1
ATOM 1232 C CA . LYS A 1 156 ? 0.812 -4.837 6.280 1.00 97.75 156 LYS A CA 1
ATOM 1233 C C . LYS A 1 156 ? 1.764 -3.881 5.561 1.00 97.75 156 LYS A C 1
ATOM 1235 O O . LYS A 1 156 ? 2.848 -3.623 6.070 1.00 97.75 156 LYS A O 1
ATOM 1240 N N . LEU A 1 157 ? 1.335 -3.291 4.444 1.00 97.31 157 LEU A N 1
ATOM 1241 C CA . LEU A 1 157 ? 2.132 -2.294 3.715 1.00 97.31 157 LEU A CA 1
ATOM 1242 C C . LEU A 1 157 ? 2.395 -1.029 4.549 1.00 97.31 157 LEU A C 1
ATOM 1244 O O . LEU A 1 157 ? 3.467 -0.440 4.478 1.00 97.31 157 LEU A O 1
ATOM 1248 N N . SER A 1 158 ? 1.444 -0.633 5.395 1.00 97.56 158 SER A N 1
ATOM 1249 C CA . SER A 1 158 ? 1.556 0.559 6.251 1.00 97.56 158 SER A CA 1
ATOM 1250 C C . SER A 1 158 ? 2.587 0.426 7.385 1.00 97.56 158 SER A C 1
ATOM 1252 O O . SER A 1 158 ? 2.991 1.438 7.975 1.00 97.56 158 SER A O 1
ATOM 1254 N N . ILE A 1 159 ? 3.003 -0.804 7.701 1.00 97.38 159 ILE A N 1
ATOM 1255 C CA . ILE A 1 159 ? 4.019 -1.121 8.717 1.00 97.38 159 ILE A CA 1
ATOM 1256 C C . ILE A 1 159 ? 5.286 -1.753 8.124 1.00 97.38 159 ILE A C 1
ATOM 1258 O O . ILE A 1 159 ? 6.230 -2.018 8.869 1.00 97.38 159 ILE A O 1
ATOM 1262 N N . ASP A 1 160 ? 5.318 -1.984 6.811 1.00 97.00 160 ASP A N 1
ATOM 1263 C CA . ASP A 1 160 ? 6.455 -2.601 6.135 1.00 97.00 160 ASP A CA 1
ATOM 1264 C C . ASP A 1 160 ? 7.675 -1.667 6.200 1.00 97.00 160 ASP A C 1
ATOM 1266 O O . ASP A 1 160 ? 7.584 -0.457 5.967 1.00 97.00 160 ASP A O 1
ATOM 1270 N N . ARG A 1 161 ? 8.826 -2.215 6.589 1.00 96.06 161 ARG A N 1
ATOM 1271 C CA . ARG A 1 161 ? 10.084 -1.467 6.716 1.00 96.06 161 ARG A CA 1
ATOM 1272 C C . ARG A 1 161 ? 10.869 -1.408 5.415 1.00 96.06 161 ARG A C 1
ATOM 1274 O O . ARG A 1 161 ? 11.736 -0.552 5.300 1.00 96.06 161 ARG A O 1
ATOM 1281 N N . GLU A 1 162 ? 10.552 -2.273 4.460 1.00 94.69 162 GLU A N 1
ATOM 1282 C CA . GLU A 1 162 ? 11.201 -2.289 3.151 1.00 94.69 162 GLU A CA 1
ATOM 1283 C C . GLU A 1 162 ? 10.637 -1.226 2.204 1.00 94.69 162 GLU A C 1
ATOM 1285 O O . GLU A 1 162 ? 11.251 -0.913 1.187 1.00 94.69 162 GLU A O 1
ATOM 1290 N N . LEU A 1 163 ? 9.465 -0.668 2.519 1.00 96.56 163 LEU A N 1
ATOM 1291 C CA . LEU A 1 163 ? 8.871 0.410 1.740 1.00 96.56 163 LEU A CA 1
ATOM 1292 C C . LEU A 1 163 ? 9.539 1.755 2.074 1.00 96.56 163 LEU A C 1
ATOM 1294 O O . LEU A 1 163 ? 9.728 2.065 3.256 1.00 96.56 163 LEU A O 1
ATOM 1298 N N . PRO A 1 164 ? 9.807 2.605 1.064 1.00 96.75 164 PRO A N 1
ATOM 1299 C CA . PRO A 1 164 ? 10.186 3.995 1.285 1.00 96.75 164 PRO A CA 1
ATOM 1300 C C . PRO A 1 164 ? 9.182 4.718 2.193 1.00 96.75 164 PRO A C 1
ATOM 1302 O O . PRO A 1 164 ? 7.970 4.514 2.066 1.00 96.75 164 PRO A O 1
ATOM 1305 N N . GLU A 1 165 ? 9.660 5.608 3.074 1.00 96.38 165 GLU A N 1
ATOM 1306 C CA . GLU A 1 165 ? 8.788 6.279 4.057 1.00 96.38 165 GLU A CA 1
ATOM 1307 C C . GLU A 1 165 ? 7.638 7.034 3.388 1.00 96.38 165 GLU A C 1
ATOM 1309 O O . GLU A 1 165 ? 6.498 6.930 3.835 1.00 96.38 165 GLU A O 1
ATOM 1314 N N . LYS A 1 166 ? 7.907 7.714 2.267 1.00 95.56 166 LYS A N 1
ATOM 1315 C CA . LYS A 1 166 ? 6.880 8.381 1.455 1.00 95.56 166 LYS A CA 1
ATOM 1316 C C . LYS A 1 166 ? 5.739 7.422 1.090 1.00 95.56 166 LYS A C 1
ATOM 1318 O O . LYS A 1 166 ? 4.577 7.715 1.360 1.00 95.56 166 LYS A O 1
ATOM 1323 N N . ASN A 1 167 ? 6.074 6.252 0.547 1.00 96.88 167 ASN A N 1
ATOM 1324 C CA . ASN A 1 167 ? 5.095 5.254 0.113 1.00 96.88 167 ASN A CA 1
ATOM 1325 C C . ASN A 1 167 ? 4.331 4.677 1.311 1.00 96.88 167 ASN A C 1
ATOM 1327 O O . ASN A 1 167 ? 3.120 4.459 1.239 1.00 96.88 167 ASN A O 1
ATOM 1331 N N . ARG A 1 168 ? 5.018 4.474 2.440 1.00 97.31 168 ARG A N 1
ATOM 1332 C CA . ARG A 1 168 ? 4.411 4.007 3.689 1.00 97.31 168 ARG A CA 1
ATOM 1333 C C . ARG A 1 168 ? 3.422 5.019 4.268 1.00 97.31 168 ARG A C 1
ATOM 1335 O O . ARG A 1 168 ? 2.343 4.626 4.711 1.00 97.31 168 ARG A O 1
ATOM 1342 N N . VAL A 1 169 ? 3.744 6.312 4.233 1.00 96.56 169 VAL A N 1
ATOM 1343 C CA . VAL A 1 169 ? 2.831 7.393 4.640 1.00 96.56 169 VAL A CA 1
ATOM 1344 C C . VAL A 1 169 ? 1.594 7.425 3.739 1.00 96.56 169 VAL A C 1
ATOM 1346 O O . VAL A 1 169 ? 0.479 7.461 4.267 1.00 96.56 169 VAL A O 1
ATOM 1349 N N . SER A 1 170 ? 1.757 7.306 2.415 1.00 96.31 170 SER A N 1
ATOM 1350 C CA . SER A 1 170 ? 0.622 7.175 1.487 1.00 96.31 170 SER A CA 1
ATOM 1351 C C . SER A 1 170 ? -0.232 5.941 1.807 1.00 96.31 170 SER A C 1
ATOM 1353 O O . SER A 1 170 ? -1.456 6.045 1.896 1.00 96.31 170 SER A O 1
ATOM 1355 N N . CYS A 1 171 ? 0.381 4.785 2.093 1.00 97.31 171 CYS A N 1
ATOM 1356 C CA . CYS A 1 171 ? -0.347 3.575 2.498 1.00 97.31 171 CYS A CA 1
ATOM 1357 C C . CYS A 1 171 ? -1.151 3.781 3.791 1.00 97.31 171 CYS A C 1
ATOM 1359 O O . CYS A 1 171 ? -2.304 3.363 3.856 1.00 97.31 171 CYS A O 1
ATOM 1361 N N . ARG A 1 172 ? -0.597 4.476 4.796 1.00 97.62 172 ARG A N 1
ATOM 1362 C CA . ARG A 1 172 ? -1.318 4.818 6.039 1.00 97.62 172 ARG A CA 1
ATOM 1363 C C . ARG A 1 172 ? -2.503 5.747 5.780 1.00 97.62 172 ARG A C 1
ATOM 1365 O O . ARG A 1 172 ? -3.549 5.596 6.409 1.00 97.62 172 ARG A O 1
ATOM 1372 N N . ALA A 1 173 ? -2.355 6.718 4.879 1.00 96.31 173 ALA A N 1
ATOM 1373 C CA . ALA A 1 173 ? -3.456 7.592 4.484 1.00 96.31 173 ALA A CA 1
ATOM 1374 C C . ALA A 1 173 ? -4.569 6.797 3.787 1.00 96.31 173 ALA A C 1
ATOM 1376 O O . ALA A 1 173 ? -5.731 6.898 4.181 1.00 96.31 173 ALA A O 1
ATOM 1377 N N . LEU A 1 174 ? -4.202 5.929 2.841 1.00 96.56 174 LEU A N 1
ATOM 1378 C CA . LEU A 1 174 ? -5.140 5.040 2.159 1.00 96.56 174 LEU A CA 1
ATOM 1379 C C . LEU A 1 174 ? -5.813 4.061 3.117 1.00 96.56 174 LEU A C 1
ATOM 1381 O O . LEU A 1 174 ? -7.013 3.846 2.992 1.00 96.56 174 LEU A O 1
ATOM 1385 N N . LEU A 1 175 ? -5.088 3.513 4.097 1.00 97.94 175 LEU A N 1
ATOM 1386 C CA . LEU A 1 175 ? -5.653 2.642 5.126 1.00 97.94 175 LEU A CA 1
ATOM 1387 C C . LEU A 1 175 ? -6.790 3.342 5.874 1.00 97.94 175 LEU A C 1
ATOM 1389 O O . LEU A 1 175 ? -7.847 2.745 6.049 1.00 97.94 175 LEU A O 1
ATOM 1393 N N . ARG A 1 176 ? -6.602 4.606 6.276 1.00 97.31 176 ARG A N 1
ATOM 1394 C CA . ARG A 1 176 ? -7.640 5.388 6.967 1.00 97.31 176 ARG A CA 1
ATOM 1395 C C . ARG A 1 176 ? -8.858 5.620 6.076 1.00 97.31 176 ARG A C 1
ATOM 1397 O O . ARG A 1 176 ? -9.973 5.335 6.499 1.00 97.31 176 ARG A O 1
ATOM 1404 N N . THR A 1 177 ? -8.650 6.073 4.839 1.00 95.69 177 THR A N 1
ATOM 1405 C CA . THR A 1 177 ? -9.745 6.299 3.880 1.00 95.69 177 THR A CA 1
ATOM 1406 C C . THR A 1 177 ? -10.512 5.011 3.585 1.00 95.69 177 THR A C 1
ATOM 1408 O O . THR A 1 177 ? -11.739 4.995 3.629 1.00 95.69 177 THR A O 1
ATOM 1411 N N . ARG A 1 178 ? -9.797 3.908 3.337 1.00 96.12 178 ARG A N 1
ATOM 1412 C CA . ARG A 1 178 ? -10.390 2.597 3.055 1.00 96.12 178 ARG A CA 1
ATOM 1413 C C . ARG A 1 178 ? -11.122 2.051 4.274 1.00 96.12 178 ARG A C 1
ATOM 1415 O O . ARG A 1 178 ? -12.216 1.533 4.118 1.00 96.12 178 ARG A O 1
ATOM 1422 N N . PHE A 1 179 ? -10.571 2.201 5.479 1.00 97.44 179 PHE A N 1
ATOM 1423 C CA . PHE A 1 179 ? -11.223 1.747 6.709 1.00 97.44 179 PHE A CA 1
ATOM 1424 C C . PHE A 1 179 ? -12.560 2.453 6.953 1.00 97.44 179 PHE A C 1
ATOM 1426 O O . PHE A 1 179 ? -13.508 1.809 7.395 1.00 97.44 179 PHE A O 1
ATOM 1433 N N . ALA A 1 180 ? -12.652 3.749 6.639 1.00 95.88 180 ALA A N 1
ATOM 1434 C CA . ALA A 1 180 ? -13.895 4.513 6.754 1.00 95.88 180 ALA A CA 1
ATOM 1435 C C . ALA A 1 180 ? -14.994 4.025 5.793 1.00 95.88 180 ALA A C 1
ATOM 1437 O O . ALA A 1 180 ? -16.173 4.110 6.119 1.00 95.88 180 ALA A O 1
ATOM 1438 N N . GLN A 1 181 ? -14.603 3.534 4.613 1.00 94.81 181 GLN A N 1
ATOM 1439 C CA . GLN A 1 181 ? -15.509 3.122 3.532 1.00 94.81 181 GLN A CA 1
ATOM 1440 C C . GLN A 1 181 ? -15.752 1.606 3.474 1.00 94.81 181 GLN A C 1
ATOM 1442 O O . GLN A 1 181 ? -16.609 1.147 2.721 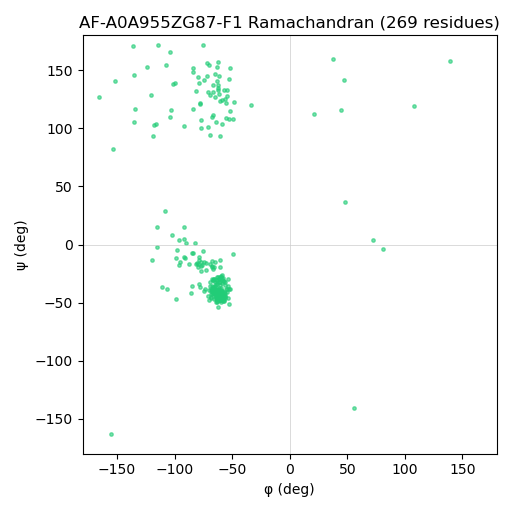1.00 94.81 181 GLN A O 1
ATOM 1447 N N . ALA A 1 182 ? -14.969 0.822 4.212 1.00 96.69 182 ALA A N 1
ATOM 1448 C CA . ALA A 1 182 ? -15.038 -0.630 4.188 1.00 96.69 182 ALA A CA 1
ATOM 1449 C C . ALA A 1 182 ? -16.304 -1.158 4.865 1.00 96.69 182 ALA A C 1
ATOM 1451 O O . ALA A 1 182 ? -16.881 -0.525 5.751 1.00 96.69 182 ALA A O 1
ATOM 1452 N N . GLN A 1 183 ? -16.693 -2.370 4.474 1.00 96.88 183 GLN A N 1
ATOM 1453 C CA . GLN A 1 183 ? -17.826 -3.048 5.090 1.00 96.88 183 GLN A CA 1
ATOM 1454 C C . GLN A 1 183 ? -17.533 -3.372 6.565 1.00 96.88 183 GLN A C 1
ATOM 1456 O O . GLN A 1 183 ? -16.382 -3.672 6.912 1.00 96.88 183 GLN A O 1
ATOM 1461 N N . PRO A 1 184 ? -18.548 -3.348 7.445 1.00 97.81 184 PRO A N 1
ATOM 1462 C CA . PRO A 1 184 ? -18.374 -3.601 8.876 1.00 97.81 184 PRO A CA 1
ATOM 1463 C C . PRO A 1 184 ? -17.659 -4.916 9.204 1.00 97.81 184 PRO A C 1
ATOM 1465 O O . PRO A 1 184 ? -16.866 -4.981 10.145 1.00 97.81 184 PRO A O 1
ATOM 1468 N N . GLU A 1 185 ? -17.903 -5.960 8.413 1.00 97.50 185 GLU A N 1
ATOM 1469 C CA . GLU A 1 185 ? -17.281 -7.274 8.555 1.00 97.50 185 GLU A CA 1
ATOM 1470 C C . GLU A 1 185 ? -15.767 -7.208 8.310 1.00 97.50 185 GLU A C 1
ATOM 1472 O O . GLU A 1 185 ? -14.996 -7.737 9.110 1.00 97.50 185 GLU A O 1
ATOM 1477 N N . GLU A 1 186 ? -15.328 -6.501 7.264 1.00 97.75 186 GLU A N 1
ATOM 1478 C CA . GLU A 1 186 ? -13.907 -6.328 6.933 1.00 97.75 186 GLU A CA 1
ATOM 1479 C C . GLU A 1 186 ? -13.190 -5.465 7.983 1.00 97.75 186 GLU A C 1
ATOM 1481 O O . GLU A 1 186 ? -12.057 -5.752 8.377 1.00 97.75 186 GLU A O 1
ATOM 1486 N N . ARG A 1 187 ? -13.865 -4.427 8.495 1.00 98.19 187 ARG A N 1
ATOM 1487 C CA . ARG A 1 187 ? -13.342 -3.572 9.572 1.00 98.19 187 ARG A CA 1
ATOM 1488 C C . ARG A 1 187 ? -13.134 -4.369 10.856 1.00 98.19 187 ARG A C 1
ATOM 1490 O O . ARG A 1 187 ? -12.062 -4.289 11.459 1.00 98.19 187 ARG A O 1
ATOM 1497 N N . ALA A 1 188 ? -14.137 -5.147 11.264 1.00 98.12 188 ALA A N 1
ATOM 1498 C CA . ALA A 1 188 ? -14.045 -6.005 12.439 1.00 98.12 188 ALA A CA 1
ATOM 1499 C C . ALA A 1 188 ? -12.975 -7.093 12.259 1.00 98.12 188 ALA A C 1
ATOM 1501 O O . ALA A 1 188 ? -12.204 -7.341 13.188 1.00 98.12 188 ALA A O 1
ATOM 1502 N N . ASP A 1 189 ? -12.881 -7.704 11.073 1.00 98.00 189 ASP A N 1
ATOM 1503 C CA . ASP A 1 189 ? -11.858 -8.706 10.769 1.00 98.00 189 ASP A CA 1
ATOM 1504 C C . ASP A 1 189 ? -10.440 -8.127 10.827 1.00 98.00 189 ASP A C 1
ATOM 1506 O O . ASP A 1 189 ? -9.564 -8.720 11.455 1.00 98.00 189 ASP A O 1
ATOM 1510 N N . LEU A 1 190 ? -10.205 -6.928 10.280 1.00 98.44 190 LEU A N 1
ATOM 1511 C CA . LEU A 1 190 ? -8.916 -6.243 10.415 1.00 98.44 190 LEU A CA 1
ATOM 1512 C C . LEU A 1 190 ? -8.550 -6.037 11.890 1.00 98.44 190 LEU A C 1
ATOM 1514 O O . LEU A 1 190 ? -7.424 -6.324 12.305 1.00 98.44 190 LEU A O 1
ATOM 1518 N N . VAL A 1 191 ? -9.493 -5.535 12.688 1.00 98.19 191 VAL A N 1
ATOM 1519 C CA . VAL A 1 191 ? -9.257 -5.243 14.105 1.00 98.19 191 VAL A CA 1
ATOM 1520 C C . VAL A 1 191 ? -8.928 -6.524 14.866 1.00 98.19 191 VAL A C 1
ATOM 1522 O O . VAL A 1 191 ? -7.939 -6.558 15.595 1.00 98.19 191 VAL A O 1
ATOM 1525 N N . VAL A 1 192 ? -9.693 -7.598 14.665 1.00 97.62 192 VAL A N 1
ATOM 1526 C CA . VAL A 1 192 ? -9.467 -8.871 15.363 1.00 97.62 192 VAL A CA 1
ATOM 1527 C C . VAL A 1 192 ? -8.192 -9.563 14.879 1.00 97.62 192 VAL A C 1
ATOM 1529 O O . VAL A 1 192 ? -7.365 -9.953 15.701 1.00 97.62 192 VAL A O 1
ATOM 1532 N N . SER A 1 193 ? -7.986 -9.677 13.565 1.00 97.38 193 SER A N 1
ATOM 1533 C CA . SER A 1 193 ? -6.835 -10.384 12.979 1.00 97.38 193 SER A CA 1
ATOM 1534 C C . SER A 1 193 ? -5.487 -9.715 13.264 1.00 97.38 193 SER A C 1
ATOM 1536 O O . SER A 1 193 ? -4.446 -10.365 13.170 1.00 97.38 193 SER A O 1
ATOM 1538 N N . THR A 1 194 ? -5.490 -8.428 13.622 1.00 97.94 194 THR A N 1
ATOM 1539 C CA . THR A 1 194 ? -4.287 -7.677 14.019 1.00 97.94 194 THR A CA 1
ATOM 1540 C C . THR A 1 194 ? -4.160 -7.497 15.529 1.00 97.94 194 THR A C 1
ATOM 1542 O O . THR A 1 194 ? -3.306 -6.733 15.980 1.00 97.94 194 THR A O 1
ATOM 1545 N N . GLU A 1 195 ? -5.018 -8.146 16.320 1.00 97.62 195 GLU A N 1
ATOM 1546 C CA . GLU A 1 195 ? -5.138 -7.915 17.761 1.00 97.62 195 GLU A CA 1
ATOM 1547 C C . GLU A 1 195 ? -5.235 -6.417 18.113 1.00 97.62 195 GLU A C 1
ATOM 1549 O O . GLU A 1 195 ? -4.705 -5.954 19.122 1.00 97.62 195 GLU A O 1
ATOM 1554 N N . GLY A 1 196 ? -5.920 -5.632 17.281 1.00 97.38 196 GLY A N 1
ATOM 1555 C CA . GLY A 1 196 ? -6.129 -4.202 17.483 1.00 97.38 196 GLY A CA 1
ATOM 1556 C C . GLY A 1 196 ? -4.884 -3.346 17.246 1.00 97.38 196 GLY A C 1
ATOM 1557 O O . GLY A 1 196 ? -4.950 -2.131 17.417 1.00 97.38 196 GLY A O 1
ATOM 1558 N N . ARG A 1 197 ? -3.750 -3.916 16.814 1.00 97.88 197 ARG A N 1
ATOM 1559 C CA . ARG A 1 197 ? -2.531 -3.138 16.522 1.00 97.88 197 ARG A CA 1
ATOM 1560 C C . ARG A 1 197 ? -2.761 -2.119 15.408 1.00 97.88 197 ARG A C 1
ATOM 1562 O O . ARG A 1 197 ? -2.156 -1.046 15.434 1.00 97.88 197 ARG A O 1
ATOM 1569 N N . CYS A 1 198 ? -3.666 -2.411 14.470 1.00 97.81 198 CYS A N 1
ATOM 1570 C CA . CYS A 1 198 ? -4.054 -1.479 13.412 1.00 97.81 198 CYS A CA 1
ATOM 1571 C C . CYS A 1 198 ? -4.631 -0.157 13.943 1.00 97.81 198 CYS A C 1
ATOM 1573 O O . CYS A 1 198 ? -4.493 0.864 13.277 1.00 97.81 198 CYS A O 1
ATOM 1575 N N . LEU A 1 199 ? -5.217 -0.142 15.147 1.00 97.75 199 LEU A N 1
ATOM 1576 C CA . LEU A 1 199 ? -5.884 1.031 15.726 1.00 97.75 199 LEU A CA 1
ATOM 1577 C C . LEU A 1 199 ? -4.929 2.210 15.940 1.00 97.75 199 LEU A C 1
ATOM 1579 O O . LEU A 1 199 ? -5.337 3.361 15.823 1.00 97.75 199 LEU A O 1
ATOM 1583 N N . THR A 1 200 ? -3.642 1.927 16.154 1.00 96.56 200 THR A N 1
ATOM 1584 C CA . THR A 1 200 ? -2.578 2.943 16.237 1.00 96.56 200 THR A CA 1
ATOM 1585 C C . THR A 1 200 ? -2.436 3.784 14.966 1.00 96.56 200 THR A C 1
ATOM 1587 O O . THR A 1 200 ? -2.022 4.936 15.039 1.00 96.56 200 THR A O 1
ATOM 1590 N N . LEU A 1 201 ? -2.813 3.236 13.807 1.00 97.19 201 LEU A N 1
ATOM 1591 C CA . LEU A 1 201 ? -2.784 3.923 12.512 1.00 97.19 201 LEU A CA 1
ATOM 1592 C C . LEU A 1 201 ? -4.155 4.487 12.109 1.00 97.19 201 LEU A C 1
ATOM 1594 O O . LEU A 1 201 ? -4.267 5.167 11.090 1.00 97.19 201 LEU A O 1
ATOM 1598 N N . LEU A 1 202 ? -5.196 4.212 12.899 1.00 97.06 202 LEU A N 1
ATOM 1599 C CA . LEU A 1 202 ? -6.586 4.592 12.639 1.00 97.06 202 LEU A CA 1
ATOM 1600 C C . LEU A 1 202 ? -7.055 5.711 13.579 1.00 97.06 202 LEU A C 1
ATOM 1602 O O . LEU A 1 202 ? -8.238 5.822 13.890 1.00 97.06 202 LEU A O 1
ATOM 1606 N N . ILE A 1 203 ? -6.132 6.561 14.033 1.00 92.50 203 ILE A N 1
ATOM 1607 C CA . ILE A 1 203 ? -6.464 7.736 14.844 1.00 92.50 203 ILE A CA 1
ATOM 1608 C C . ILE A 1 203 ? -7.466 8.612 14.075 1.00 92.50 203 ILE A C 1
ATOM 1610 O O . ILE A 1 203 ? -7.304 8.869 12.880 1.00 92.50 203 ILE A O 1
ATOM 1614 N N . GLY A 1 204 ? -8.527 9.035 14.765 1.00 92.25 204 GLY A N 1
ATOM 1615 C CA . GLY A 1 204 ? -9.628 9.810 14.187 1.00 92.25 204 GLY A CA 1
ATOM 1616 C C . GLY A 1 204 ? -10.674 8.981 13.433 1.00 92.25 204 GLY A C 1
ATOM 1617 O O . GLY A 1 204 ? -11.671 9.540 12.992 1.00 92.25 204 GLY A O 1
ATOM 1618 N N . GLN A 1 205 ? -10.487 7.666 13.293 1.00 96.31 205 GLN A N 1
ATOM 1619 C CA . GLN A 1 205 ? -11.540 6.769 12.814 1.00 96.31 205 GLN A CA 1
ATOM 1620 C C . GLN A 1 205 ? -12.451 6.359 13.973 1.00 96.31 205 GLN A C 1
ATOM 1622 O O . GLN A 1 205 ? -12.013 6.289 15.117 1.00 96.31 205 GLN A O 1
ATOM 1627 N N . THR A 1 206 ? -13.711 6.057 13.681 1.00 95.75 206 THR A N 1
ATOM 1628 C CA . THR A 1 206 ? -14.691 5.535 14.649 1.00 95.75 206 THR A CA 1
ATOM 1629 C C . THR A 1 206 ? -15.095 4.117 14.265 1.00 95.75 206 THR A C 1
ATOM 1631 O O . THR A 1 206 ? -14.725 3.652 13.192 1.00 95.75 206 THR A O 1
ATOM 1634 N N . PHE A 1 207 ? -15.844 3.407 15.109 1.00 97.12 207 PHE A N 1
ATOM 1635 C CA . PHE A 1 207 ? -16.578 2.210 14.684 1.00 97.12 207 PHE A CA 1
ATOM 1636 C C . PHE A 1 207 ? -18.045 2.573 14.484 1.00 97.12 207 PHE A C 1
ATOM 1638 O O . PHE A 1 207 ? -18.620 3.292 15.299 1.00 97.12 207 PHE A O 1
ATOM 1645 N N . ASP A 1 208 ? -18.653 2.062 13.417 1.00 95.56 208 ASP A N 1
ATOM 1646 C CA . ASP A 1 208 ? -20.102 2.152 13.263 1.00 95.56 208 ASP A CA 1
ATOM 1647 C C . ASP A 1 208 ? -20.815 1.141 14.180 1.00 95.56 208 ASP A C 1
ATOM 1649 O O . ASP A 1 208 ? -20.200 0.281 14.829 1.00 95.56 208 ASP A O 1
ATOM 1653 N N . GLN A 1 209 ? -22.142 1.249 14.249 1.00 96.31 209 GLN A N 1
ATOM 1654 C CA . GLN A 1 209 ? -22.955 0.382 15.096 1.00 96.31 209 GLN A CA 1
ATOM 1655 C C . GLN A 1 209 ? -22.797 -1.097 14.720 1.00 96.31 209 GLN A C 1
ATOM 1657 O O . GLN A 1 209 ? -22.686 -1.943 15.604 1.00 96.31 209 GLN A O 1
ATOM 1662 N N . ARG A 1 210 ? -22.730 -1.422 13.424 1.00 97.69 210 ARG A N 1
ATOM 1663 C CA . ARG A 1 210 ? -22.654 -2.811 12.951 1.00 97.69 210 ARG A CA 1
ATOM 1664 C C . ARG A 1 210 ? -21.301 -3.453 13.263 1.00 97.69 210 ARG A C 1
ATOM 1666 O O . ARG A 1 210 ? -21.275 -4.556 13.800 1.00 97.69 210 ARG A O 1
ATOM 1673 N N . THR A 1 211 ? -20.196 -2.744 13.040 1.00 98.00 211 THR A N 1
ATOM 1674 C CA . THR A 1 211 ? -18.836 -3.164 13.422 1.00 98.00 211 THR A CA 1
ATOM 1675 C C . THR A 1 211 ? -18.774 -3.398 14.928 1.00 98.00 211 THR A C 1
ATOM 1677 O O . THR A 1 211 ?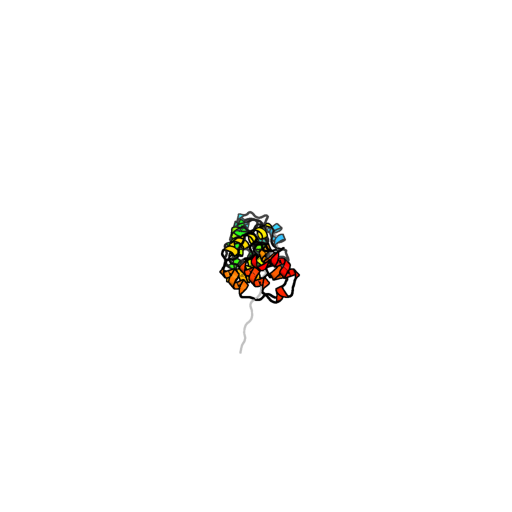 -18.264 -4.420 15.382 1.00 98.00 211 THR A O 1
ATOM 1680 N N . THR A 1 212 ? -19.355 -2.486 15.713 1.00 98.06 212 THR A N 1
ATOM 1681 C CA . THR A 1 212 ? -19.431 -2.614 17.174 1.00 98.06 212 THR A CA 1
ATOM 1682 C C . THR A 1 212 ? -20.187 -3.875 17.588 1.00 98.06 212 THR A C 1
ATOM 1684 O O . THR A 1 212 ? -19.693 -4.631 18.419 1.00 98.06 212 THR A O 1
ATOM 1687 N N . THR A 1 213 ? -21.344 -4.151 16.981 1.00 98.06 213 THR A N 1
ATOM 1688 C CA . THR A 1 213 ? -22.132 -5.363 17.250 1.00 98.06 213 THR A CA 1
ATOM 1689 C C . THR A 1 213 ? -21.361 -6.638 16.911 1.00 98.06 213 THR A C 1
ATOM 1691 O O . THR A 1 213 ? -21.343 -7.561 17.723 1.00 98.06 213 THR A O 1
ATOM 1694 N N . ILE A 1 214 ? -20.666 -6.678 15.766 1.00 98.19 214 ILE A N 1
ATOM 1695 C CA . ILE A 1 214 ? -19.816 -7.816 15.371 1.00 98.19 214 ILE A CA 1
ATOM 1696 C C . ILE A 1 214 ? -18.689 -8.032 16.388 1.00 98.19 214 ILE A C 1
ATOM 1698 O O . ILE A 1 214 ? -18.369 -9.165 16.742 1.00 98.19 214 ILE A O 1
ATOM 1702 N N . LEU A 1 215 ? -18.082 -6.955 16.890 1.00 97.88 215 LEU A N 1
ATOM 1703 C CA . LEU A 1 215 ? -17.049 -7.061 17.917 1.00 97.88 215 LEU A CA 1
ATOM 1704 C C . LEU A 1 215 ? -17.629 -7.511 19.268 1.00 97.88 215 LEU A C 1
ATOM 1706 O O . LEU A 1 215 ? -16.977 -8.277 19.977 1.00 97.88 215 LEU A O 1
ATOM 1710 N N . CYS A 1 216 ? -18.846 -7.094 19.621 1.00 97.81 216 CYS A N 1
ATOM 1711 C CA . CYS A 1 216 ? -19.537 -7.535 20.834 1.00 97.81 216 CYS A CA 1
ATOM 1712 C C . CYS A 1 216 ? -20.042 -8.985 20.757 1.00 97.81 216 CYS A C 1
ATOM 1714 O O . CYS A 1 216 ? -20.233 -9.617 21.791 1.00 97.81 216 CYS A O 1
ATOM 1716 N N . SER A 1 217 ? -20.236 -9.561 19.570 1.00 96.38 217 SER A N 1
ATOM 1717 C CA . SER A 1 217 ? -20.703 -10.950 19.454 1.00 96.38 217 SER A CA 1
ATOM 1718 C C . SER A 1 217 ? -19.614 -11.988 19.755 1.00 96.38 217 SER A C 1
ATOM 1720 O O . SER A 1 217 ? -19.894 -13.185 19.791 1.00 96.38 217 SER A O 1
ATOM 1722 N N . ARG A 1 218 ? -18.365 -11.553 19.963 1.00 94.88 218 ARG A N 1
ATOM 1723 C CA . ARG A 1 218 ? -17.203 -12.421 20.185 1.00 94.88 218 ARG A CA 1
ATOM 1724 C C . ARG A 1 218 ? -16.736 -12.382 21.641 1.00 94.88 218 ARG A C 1
ATOM 1726 O O . ARG A 1 218 ? -16.914 -11.392 22.359 1.00 94.88 218 ARG A O 1
ATOM 1733 N N . GLN A 1 219 ? -16.091 -13.469 22.055 1.00 94.69 219 GLN A N 1
ATOM 1734 C CA . GLN A 1 219 ? -15.339 -13.552 23.307 1.00 94.69 219 GLN A CA 1
ATOM 1735 C C . GLN A 1 219 ? -13.849 -13.380 23.016 1.00 94.69 219 GLN A C 1
ATOM 1737 O O . GLN A 1 219 ? -13.344 -13.936 22.040 1.00 94.69 219 GLN A O 1
ATOM 1742 N N . TYR A 1 220 ? -13.145 -12.626 23.860 1.00 96.06 220 TYR A N 1
ATOM 1743 C CA . TYR A 1 220 ? -11.728 -12.340 23.669 1.00 96.06 220 TYR A CA 1
ATOM 1744 C C . TYR A 1 220 ? -10.906 -12.829 24.855 1.00 96.06 220 TYR A C 1
ATOM 1746 O O . TYR A 1 220 ? -11.169 -12.477 26.002 1.00 96.06 220 TYR A O 1
ATOM 1754 N N . ASN A 1 221 ? -9.861 -13.595 24.546 1.00 95.31 221 ASN A N 1
ATOM 1755 C CA . ASN A 1 221 ? -8.906 -14.127 25.521 1.00 95.31 221 ASN A CA 1
ATOM 1756 C C . ASN A 1 221 ? -7.485 -13.563 25.314 1.00 95.31 221 ASN A C 1
ATOM 1758 O O . ASN A 1 221 ? -6.520 -14.113 25.833 1.00 95.31 221 ASN A O 1
ATOM 1762 N N . SER A 1 222 ? -7.342 -12.478 24.540 1.00 96.88 222 SER A N 1
ATOM 1763 C CA . SER A 1 222 ? -6.061 -11.795 24.305 1.00 96.88 222 SER A CA 1
ATOM 1764 C C . SER A 1 222 ? -5.995 -10.512 25.128 1.00 96.88 222 SER A C 1
ATOM 1766 O O . SER A 1 222 ? -6.770 -9.574 24.919 1.00 96.88 222 SER A O 1
ATOM 1768 N N . SER A 1 223 ? -5.048 -10.461 26.068 1.00 96.81 223 SER A N 1
ATOM 1769 C CA . SER A 1 223 ? -4.782 -9.261 26.865 1.00 96.81 223 SER A CA 1
ATOM 1770 C C . SER A 1 223 ? -4.329 -8.099 25.983 1.00 96.81 223 SER A C 1
ATOM 1772 O O . SER A 1 223 ? -4.783 -6.974 26.185 1.00 96.81 223 SER A O 1
ATOM 1774 N N . LEU A 1 224 ? -3.506 -8.372 24.965 1.00 97.25 224 LEU A N 1
ATOM 1775 C CA . LEU A 1 224 ? -3.030 -7.374 24.010 1.00 97.25 224 LEU A CA 1
ATOM 1776 C C . LEU A 1 224 ? -4.186 -6.746 23.228 1.00 97.25 224 LEU A C 1
ATOM 1778 O O . LEU A 1 224 ? -4.259 -5.522 23.121 1.00 97.25 224 LEU A O 1
ATOM 1782 N N . PHE A 1 225 ? -5.118 -7.566 22.740 1.00 98.12 225 PHE A N 1
ATOM 1783 C CA . PHE A 1 225 ? -6.297 -7.078 22.028 1.00 98.12 225 PHE A CA 1
ATOM 1784 C C . PHE A 1 225 ? -7.123 -6.111 22.880 1.00 98.12 225 PHE A C 1
ATOM 1786 O O . PHE A 1 225 ? -7.452 -5.005 22.446 1.00 98.12 225 PHE A O 1
ATOM 1793 N N . ILE A 1 226 ? -7.401 -6.499 24.127 1.00 97.88 226 ILE A N 1
ATOM 1794 C CA . ILE A 1 226 ? -8.179 -5.687 25.068 1.00 97.88 226 ILE A CA 1
ATOM 1795 C C . ILE A 1 226 ? -7.441 -4.387 25.405 1.00 97.88 226 ILE A C 1
ATOM 1797 O O . ILE A 1 226 ? -8.063 -3.328 25.437 1.00 97.88 226 ILE A O 1
ATOM 1801 N N . GLN A 1 227 ? -6.121 -4.437 25.609 1.00 97.31 227 GLN A N 1
ATOM 1802 C CA . GLN A 1 227 ? -5.313 -3.238 25.845 1.00 97.31 227 GLN A CA 1
ATOM 1803 C C . GLN A 1 227 ? -5.345 -2.278 24.653 1.00 97.31 227 GLN A C 1
ATOM 1805 O O . GLN A 1 227 ? -5.484 -1.073 24.852 1.00 97.31 227 GLN A O 1
ATOM 1810 N N . ASN A 1 228 ? -5.247 -2.790 23.425 1.00 98.00 228 ASN A N 1
ATOM 1811 C CA . ASN A 1 228 ? -5.298 -1.960 22.223 1.00 98.00 228 ASN A CA 1
ATOM 1812 C C . ASN A 1 228 ? -6.672 -1.301 22.049 1.00 98.00 228 ASN A C 1
ATOM 1814 O O . ASN A 1 228 ? -6.738 -0.104 21.775 1.00 98.00 228 ASN A O 1
ATOM 1818 N N . LEU A 1 229 ? -7.765 -2.032 22.295 1.00 97.25 229 LEU A N 1
ATOM 1819 C CA . LEU A 1 229 ? -9.114 -1.456 22.305 1.00 97.25 229 LEU A CA 1
ATOM 1820 C C . LEU A 1 229 ? -9.295 -0.409 23.408 1.00 97.25 229 LEU A C 1
ATOM 1822 O O . LEU A 1 229 ? -9.919 0.619 23.174 1.00 97.25 229 LEU A O 1
ATOM 1826 N N . ALA A 1 230 ? -8.731 -0.641 24.593 1.00 96.38 230 ALA A N 1
ATOM 1827 C CA . ALA A 1 230 ? -8.799 0.301 25.706 1.00 96.38 230 ALA A CA 1
ATOM 1828 C C . ALA A 1 230 ? -7.924 1.550 25.508 1.00 96.38 230 ALA A C 1
ATOM 1830 O O . ALA A 1 230 ? -8.090 2.522 26.232 1.00 96.38 230 ALA A O 1
ATOM 1831 N N . ARG A 1 231 ? -6.975 1.541 24.566 1.00 95.94 231 ARG A N 1
ATOM 1832 C CA . ARG A 1 231 ? -6.161 2.715 24.197 1.00 95.94 231 ARG A CA 1
ATOM 1833 C C . ARG A 1 231 ? -6.719 3.467 22.993 1.00 95.94 231 ARG A C 1
ATOM 1835 O O . ARG A 1 231 ? -6.298 4.588 22.721 1.00 95.94 231 ARG A O 1
ATOM 1842 N N . PHE A 1 232 ? -7.638 2.856 22.254 1.00 96.88 232 PHE A N 1
ATOM 1843 C CA . PHE A 1 232 ? -8.258 3.475 21.097 1.00 96.88 232 PHE A CA 1
ATOM 1844 C C . PHE A 1 232 ? -9.316 4.484 21.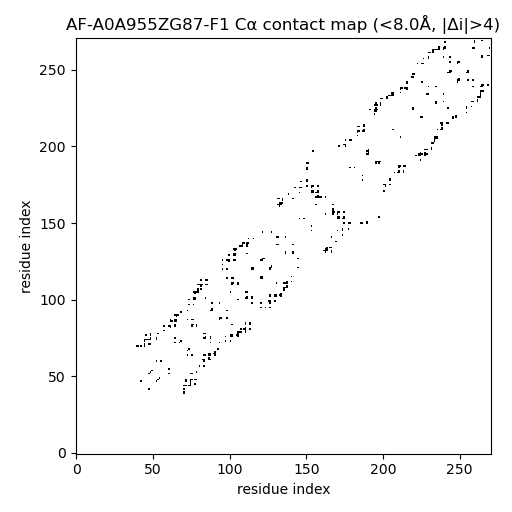549 1.00 96.88 232 PHE A C 1
ATOM 1846 O O . PHE A 1 232 ? -10.391 4.104 21.998 1.00 96.88 232 PHE A O 1
ATOM 1853 N N . SER A 1 233 ? -9.025 5.778 21.407 1.00 94.25 233 SER A N 1
ATOM 1854 C CA . SER A 1 233 ? -9.859 6.871 21.936 1.00 94.25 233 SER A CA 1
ATOM 1855 C C . SER A 1 233 ? -11.303 6.871 21.426 1.00 94.25 233 SER A C 1
ATOM 1857 O O . SER A 1 233 ? -12.214 7.301 22.133 1.00 94.25 233 SER A O 1
ATOM 1859 N N . ALA A 1 234 ? -11.532 6.358 20.217 1.00 95.50 234 ALA A N 1
ATOM 1860 C CA . ALA A 1 234 ? -12.854 6.233 19.613 1.00 95.50 234 ALA A CA 1
ATOM 1861 C C . ALA A 1 234 ? -13.525 4.872 19.887 1.00 95.50 234 ALA A C 1
ATOM 1863 O O . ALA A 1 234 ? -14.504 4.524 19.226 1.00 95.50 234 ALA A O 1
ATOM 1864 N N . CYS A 1 235 ? -13.020 4.088 20.849 1.00 96.88 235 CYS A N 1
ATOM 1865 C CA . CYS A 1 235 ? -13.629 2.820 21.233 1.00 96.88 235 CYS A CA 1
ATOM 1866 C C . CYS A 1 235 ? -15.067 3.058 21.745 1.00 96.88 235 CYS A C 1
ATOM 1868 O O . CYS A 1 235 ? -15.254 3.859 22.674 1.00 96.88 235 CYS A O 1
ATOM 1870 N N . PRO A 1 236 ? -16.088 2.401 21.156 1.00 96.75 236 PRO A N 1
ATOM 1871 C CA . PRO A 1 236 ? -17.483 2.634 21.511 1.00 96.75 236 PRO A CA 1
ATOM 1872 C C . PRO A 1 236 ? -17.804 2.253 22.967 1.00 96.75 236 PRO A C 1
ATOM 1874 O O . PRO A 1 236 ? -17.383 1.182 23.418 1.00 96.75 236 PRO A O 1
ATOM 1877 N N . PRO A 1 237 ? -18.641 3.037 23.680 1.00 96.44 237 PRO A N 1
ATOM 1878 C CA . PRO A 1 237 ? -19.083 2.720 25.043 1.00 96.44 237 PRO A CA 1
ATOM 1879 C C . PRO A 1 237 ? -19.674 1.313 25.193 1.00 96.44 237 PRO A C 1
ATOM 1881 O O . PRO A 1 237 ? -19.424 0.631 26.188 1.00 96.44 237 PRO A O 1
ATOM 1884 N N . LEU A 1 238 ? -20.432 0.860 24.186 1.00 96.56 238 LEU A N 1
ATOM 1885 C CA . LEU A 1 238 ? -21.061 -0.462 24.173 1.00 96.56 238 LEU A CA 1
ATOM 1886 C C . LEU A 1 238 ? -20.022 -1.592 24.169 1.00 96.56 238 LEU A C 1
ATOM 1888 O O . LEU A 1 238 ? -20.176 -2.569 24.900 1.00 96.56 238 LEU A O 1
ATOM 1892 N N . LEU A 1 239 ? -18.949 -1.440 23.389 1.00 97.50 239 LEU A N 1
ATOM 1893 C CA . LEU A 1 239 ? -17.875 -2.428 23.328 1.00 97.50 239 LEU A CA 1
ATOM 1894 C C . LEU A 1 239 ? -17.100 -2.474 24.646 1.00 97.50 239 LEU A C 1
ATOM 1896 O O . LEU A 1 239 ? -16.839 -3.555 25.162 1.00 97.50 239 LEU A O 1
ATOM 1900 N N . LEU A 1 240 ? -16.804 -1.319 25.245 1.00 97.44 240 LEU A N 1
ATOM 1901 C CA . LEU A 1 240 ? -16.150 -1.244 26.557 1.00 97.44 240 LEU A CA 1
ATOM 1902 C C . LEU A 1 240 ? -16.985 -1.930 27.647 1.00 97.44 240 LEU A C 1
ATOM 1904 O O . LEU A 1 240 ? -16.462 -2.730 28.425 1.00 97.44 240 LEU A O 1
ATOM 1908 N N . ALA A 1 241 ? -18.295 -1.667 27.668 1.00 96.88 241 ALA A N 1
ATOM 1909 C CA . ALA A 1 241 ? -19.228 -2.312 28.585 1.00 96.88 241 ALA A CA 1
ATOM 1910 C C . ALA A 1 241 ? -19.286 -3.834 28.386 1.00 96.88 241 ALA A C 1
ATOM 1912 O O . ALA A 1 241 ? -19.335 -4.580 29.365 1.00 96.88 241 ALA A O 1
ATOM 1913 N N . HIS A 1 242 ? -19.259 -4.299 27.134 1.00 97.06 242 HIS A N 1
ATOM 1914 C CA . HIS A 1 242 ? -19.192 -5.723 26.809 1.00 97.06 242 HIS A CA 1
ATOM 1915 C C . HIS A 1 242 ? -17.895 -6.364 27.311 1.00 97.06 242 HIS A C 1
ATOM 1917 O O . HIS A 1 242 ? -17.946 -7.371 28.015 1.00 97.06 242 HIS A O 1
ATOM 1923 N N . LEU A 1 243 ? -16.738 -5.756 27.025 1.00 96.94 243 LEU A N 1
ATOM 1924 C CA . LEU A 1 243 ? -15.430 -6.259 27.459 1.00 96.94 243 LEU A CA 1
ATOM 1925 C C . LEU A 1 243 ? -15.348 -6.402 28.984 1.00 96.94 243 LEU A C 1
ATOM 1927 O O . LEU A 1 243 ? -14.883 -7.427 29.474 1.00 96.94 243 LEU A O 1
ATOM 1931 N N . LEU A 1 244 ? -15.862 -5.429 29.744 1.00 96.44 244 LEU A N 1
ATOM 1932 C CA . LEU A 1 244 ? -15.897 -5.480 31.213 1.00 96.44 244 LEU A CA 1
ATOM 1933 C C . LEU A 1 244 ? -16.709 -6.660 31.770 1.00 96.44 244 LEU A C 1
ATOM 1935 O O . LEU A 1 244 ? -16.425 -7.137 32.872 1.00 96.44 244 LEU A O 1
ATOM 1939 N N . LYS A 1 245 ? -17.707 -7.145 31.024 1.00 95.12 245 LYS A N 1
ATOM 1940 C CA . LYS A 1 245 ? -18.521 -8.306 31.407 1.00 95.12 245 LYS A CA 1
ATOM 1941 C C . LYS A 1 245 ? -17.840 -9.637 31.082 1.00 95.12 245 LYS A C 1
ATOM 1943 O O . LYS A 1 245 ? -18.240 -10.658 31.644 1.00 95.12 245 LYS A O 1
ATOM 1948 N N . GLN A 1 246 ? -16.818 -9.651 30.222 1.00 95.56 246 GLN A N 1
ATOM 1949 C CA . GLN A 1 246 ? -16.177 -10.895 29.800 1.00 95.56 246 GLN A CA 1
ATOM 1950 C C . GLN A 1 246 ? -15.438 -11.580 30.963 1.00 95.56 246 GLN A C 1
ATOM 1952 O O . GLN A 1 246 ? -14.709 -10.914 31.707 1.00 95.56 246 GLN A O 1
ATOM 1957 N N . PRO A 1 247 ? -15.554 -12.917 31.113 1.00 95.19 247 PRO A N 1
ATOM 1958 C CA . PRO A 1 247 ? -14.891 -13.656 32.189 1.00 95.19 247 PRO A CA 1
ATOM 1959 C C . PRO A 1 247 ? -13.377 -13.427 32.241 1.00 95.19 247 PRO A C 1
ATOM 1961 O O . PRO A 1 247 ? -12.814 -13.285 33.326 1.00 95.19 247 PRO A O 1
ATOM 1964 N N . PHE A 1 248 ? -12.729 -13.336 31.076 1.00 96.38 248 PHE A N 1
ATOM 1965 C CA . PHE A 1 248 ? -11.290 -13.103 30.958 1.00 96.38 248 PHE A CA 1
ATOM 1966 C C . PHE A 1 248 ? -10.860 -11.768 31.588 1.00 96.38 248 PHE A C 1
ATOM 1968 O O . PHE A 1 248 ? -9.941 -11.738 32.404 1.00 96.38 248 PHE A O 1
ATOM 1975 N N . VAL A 1 249 ? -11.576 -10.678 31.292 1.00 96.06 249 VAL A N 1
ATOM 1976 C CA . VAL A 1 249 ? -11.314 -9.345 31.864 1.00 96.06 249 VAL A CA 1
ATOM 1977 C C . VAL A 1 249 ? -11.612 -9.312 33.360 1.00 96.06 249 VAL A C 1
ATOM 1979 O O . VAL A 1 249 ? -10.841 -8.736 34.124 1.00 96.06 249 VAL A O 1
ATOM 1982 N N . ARG A 1 250 ? -12.697 -9.956 33.813 1.00 94.31 250 ARG A N 1
ATOM 1983 C CA . ARG A 1 250 ? -13.059 -9.991 35.244 1.00 94.31 250 ARG A CA 1
ATOM 1984 C C . ARG A 1 250 ? -11.985 -10.661 36.102 1.00 94.31 250 ARG A C 1
ATOM 1986 O O . ARG A 1 250 ? -11.793 -10.250 37.241 1.00 94.31 250 ARG A O 1
ATOM 1993 N N . ARG A 1 251 ? -11.275 -11.647 35.546 1.00 95.56 251 ARG A N 1
ATOM 1994 C CA . ARG A 1 251 ? -10.147 -12.336 36.195 1.00 95.56 251 ARG A CA 1
ATOM 1995 C C . ARG A 1 251 ? -8.836 -11.541 36.156 1.00 95.56 251 ARG A C 1
ATOM 1997 O O . ARG A 1 251 ? -7.899 -11.921 36.845 1.00 95.56 251 ARG A O 1
ATOM 2004 N N . GLN A 1 252 ? -8.753 -10.455 35.381 1.00 96.31 252 GLN A N 1
ATOM 2005 C CA . GLN A 1 252 ? -7.540 -9.648 35.215 1.00 96.31 252 GLN A CA 1
ATOM 2006 C C . GLN A 1 252 ? -7.757 -8.202 35.692 1.00 96.31 252 GLN A C 1
ATOM 2008 O O . GLN A 1 252 ? -8.173 -7.340 34.909 1.00 96.31 252 GLN A O 1
ATOM 2013 N N . PRO A 1 253 ? -7.424 -7.887 36.962 1.00 94.19 253 PRO A N 1
ATOM 2014 C CA . PRO A 1 253 ? -7.672 -6.569 37.551 1.00 94.19 253 PRO A CA 1
ATOM 2015 C C . PRO A 1 253 ? -7.047 -5.408 36.767 1.00 94.19 253 PRO A C 1
ATOM 2017 O O . PRO A 1 253 ? -7.648 -4.341 36.662 1.00 94.19 253 PRO A O 1
ATOM 2020 N N . GLN A 1 254 ? -5.867 -5.621 36.173 1.00 95.81 254 GLN A N 1
ATOM 2021 C CA . GLN A 1 254 ? -5.166 -4.607 35.380 1.00 95.81 254 GLN A CA 1
ATOM 2022 C C . GLN A 1 254 ? -5.950 -4.208 34.120 1.00 95.81 254 GLN A C 1
ATOM 2024 O O . GLN A 1 254 ? -6.118 -3.017 33.856 1.00 95.81 254 GLN A O 1
ATOM 2029 N N . LEU A 1 255 ? -6.487 -5.183 33.374 1.00 96.12 255 LEU A N 1
ATOM 2030 C CA . LEU A 1 255 ? -7.307 -4.915 32.187 1.00 96.12 255 LEU A CA 1
ATOM 2031 C C . LEU A 1 255 ? -8.614 -4.224 32.563 1.00 96.12 255 LEU A C 1
ATOM 2033 O O . LEU A 1 255 ? -9.025 -3.268 31.907 1.00 96.12 255 LEU A O 1
ATOM 2037 N N . ARG A 1 256 ? -9.247 -4.674 33.652 1.00 96.00 256 ARG A N 1
ATOM 2038 C CA . ARG A 1 256 ? -10.462 -4.044 34.169 1.00 96.00 256 ARG A CA 1
ATOM 2039 C C . ARG A 1 256 ? -10.212 -2.579 34.534 1.00 96.00 256 ARG A C 1
ATOM 2041 O O . ARG A 1 256 ? -10.978 -1.721 34.109 1.00 96.00 256 ARG A O 1
ATOM 2048 N N . LYS A 1 257 ? -9.131 -2.282 35.266 1.00 95.38 257 LYS A N 1
ATOM 2049 C CA . LYS A 1 257 ? -8.743 -0.908 35.625 1.00 95.38 257 LYS A CA 1
ATOM 2050 C C . LYS A 1 257 ? -8.533 -0.044 34.381 1.00 95.38 257 LYS A C 1
ATOM 2052 O O . LYS A 1 257 ? -9.073 1.056 34.323 1.00 95.38 257 LYS A O 1
ATOM 2057 N N . LEU A 1 258 ? -7.814 -0.559 33.381 1.00 95.62 258 LEU A N 1
ATOM 2058 C CA . LEU A 1 258 ? -7.559 0.150 32.125 1.00 95.62 258 LEU A CA 1
ATOM 2059 C C . LEU A 1 258 ? -8.864 0.509 31.393 1.00 95.62 258 LEU A C 1
ATOM 2061 O O . LEU A 1 258 ? -9.048 1.650 30.982 1.00 95.62 258 LEU A O 1
ATOM 2065 N N . LEU A 1 259 ? -9.800 -0.439 31.284 1.00 96.50 259 LEU A N 1
ATOM 2066 C CA . LEU A 1 259 ? -11.105 -0.201 30.659 1.00 96.50 259 LEU A CA 1
ATOM 2067 C C . LEU A 1 259 ? -11.949 0.807 31.451 1.00 96.50 259 LEU A C 1
ATOM 2069 O O . LEU A 1 259 ? -12.575 1.681 30.858 1.00 96.50 259 LEU A O 1
ATOM 2073 N N . LEU A 1 260 ? -11.957 0.738 32.784 1.00 95.88 260 LEU A N 1
ATOM 2074 C CA . LEU A 1 260 ? -12.699 1.690 33.623 1.00 95.88 260 LEU A CA 1
ATOM 2075 C C . LEU A 1 260 ? -12.151 3.121 33.538 1.00 95.88 260 LEU A C 1
ATOM 2077 O O . LEU A 1 260 ? -12.918 4.076 33.656 1.00 95.88 260 LEU A O 1
ATOM 2081 N N . GLN A 1 261 ? -10.851 3.277 33.292 1.00 95.12 261 GLN A N 1
ATOM 2082 C CA . GLN A 1 261 ? -10.216 4.579 33.084 1.00 95.12 261 GLN A CA 1
ATOM 2083 C C . GLN A 1 261 ? -10.521 5.190 31.712 1.00 95.12 261 GLN A C 1
ATOM 2085 O O . GLN A 1 261 ? -10.326 6.391 31.531 1.00 95.12 261 GLN A O 1
ATOM 2090 N N . HIS A 1 262 ? -11.028 4.408 30.755 1.00 96.38 262 HIS A N 1
ATOM 2091 C CA . HIS A 1 262 ? -11.310 4.920 29.421 1.00 96.38 262 HIS A CA 1
ATOM 2092 C C . HIS A 1 262 ? -12.384 6.035 29.453 1.00 96.38 262 HIS A C 1
ATOM 2094 O O . HIS A 1 262 ? -13.404 5.895 30.153 1.00 96.38 262 HIS A O 1
ATOM 2100 N N . PRO A 1 263 ? -12.209 7.136 28.689 1.00 93.94 263 PRO A N 1
ATOM 2101 C CA . PRO A 1 263 ? -13.155 8.255 28.667 1.00 93.94 263 PRO A CA 1
ATOM 2102 C C . PRO A 1 263 ? -14.582 7.828 28.309 1.00 93.94 263 PRO A C 1
ATOM 2104 O O . PRO A 1 263 ? -15.529 8.221 28.984 1.00 93.94 263 PRO A O 1
ATOM 2107 N N . ASN A 1 264 ? -14.720 6.935 27.325 1.00 95.06 264 ASN A N 1
ATOM 2108 C CA . ASN A 1 264 ? -16.021 6.493 26.806 1.00 95.06 264 ASN A CA 1
ATOM 2109 C C . ASN A 1 264 ? -16.687 5.386 27.641 1.00 95.06 264 ASN A C 1
ATOM 2111 O O . ASN A 1 264 ? -17.745 4.890 27.257 1.00 95.06 264 ASN A O 1
ATOM 2115 N N . THR A 1 265 ? -16.086 4.943 28.748 1.00 94.62 265 THR A N 1
ATOM 2116 C CA . THR A 1 265 ? -16.707 3.901 29.578 1.00 94.62 265 THR A CA 1
ATOM 2117 C C . THR A 1 265 ? -17.950 4.457 30.280 1.00 94.62 265 THR A C 1
ATOM 2119 O O . THR A 1 265 ? -17.839 5.490 30.949 1.00 94.62 265 THR A O 1
ATOM 2122 N N . PRO A 1 266 ? -19.120 3.789 30.182 1.00 91.38 266 PRO A N 1
ATOM 2123 C CA . PRO A 1 266 ? -20.347 4.252 30.826 1.00 91.38 266 PRO A CA 1
ATOM 2124 C C . PRO A 1 266 ? -20.165 4.479 32.330 1.00 91.38 266 PRO A C 1
ATOM 2126 O O . PRO A 1 266 ? -19.645 3.615 33.038 1.00 91.38 266 PRO A O 1
ATOM 2129 N N . SER A 1 267 ? -20.635 5.622 32.833 1.00 86.75 267 SER A N 1
ATOM 2130 C CA . SER A 1 267 ? -20.480 6.029 34.240 1.00 86.75 267 SER A CA 1
ATOM 2131 C C . SER A 1 267 ? -21.068 5.024 35.234 1.00 86.75 267 SER A C 1
ATOM 2133 O O . SER A 1 267 ? -20.522 4.841 36.318 1.00 86.75 267 SER A O 1
ATOM 2135 N N . GLN A 1 268 ? -22.129 4.313 34.844 1.00 88.44 268 GLN A N 1
ATOM 2136 C CA . GLN A 1 268 ? -22.762 3.256 35.640 1.00 88.44 268 GLN A CA 1
ATOM 2137 C C . GLN A 1 268 ? -21.807 2.102 35.985 1.00 88.44 268 GLN A C 1
ATOM 2139 O O . GLN A 1 268 ? -21.990 1.458 37.010 1.00 88.44 268 GLN A O 1
ATOM 2144 N N . LEU A 1 269 ? -20.795 1.847 35.149 1.00 85.25 269 LEU A N 1
ATOM 2145 C CA . LEU A 1 269 ? -19.820 0.769 35.344 1.00 85.25 269 LEU A CA 1
ATOM 2146 C C . LEU A 1 269 ? -18.568 1.215 36.113 1.00 85.25 269 LEU A C 1
ATOM 2148 O O . LEU A 1 269 ? -17.765 0.363 36.481 1.00 85.25 269 LEU A O 1
ATOM 2152 N N . LYS A 1 270 ? -18.380 2.528 36.318 1.00 79.75 270 LYS A N 1
ATOM 2153 C CA . LYS A 1 270 ? -17.244 3.104 37.062 1.00 79.75 270 LYS A CA 1
ATOM 2154 C C . LYS A 1 270 ? -17.469 3.138 38.580 1.00 79.75 270 LYS A C 1
ATOM 2156 O O . LYS A 1 270 ? -16.545 3.500 39.301 1.00 79.75 270 LYS A O 1
ATOM 2161 N N . LYS A 1 271 ? -18.680 2.802 39.029 1.00 61.88 271 LYS A N 1
ATOM 2162 C CA . LYS A 1 271 ? -19.063 2.650 40.437 1.00 61.88 271 LYS A CA 1
ATOM 2163 C C . LYS A 1 271 ? -18.722 1.244 40.922 1.00 61.88 271 LYS A C 1
ATOM 2165 O O . LYS A 1 271 ? -18.302 1.135 42.089 1.00 61.88 271 LYS A O 1
#

Nearest PDB structures (foldseek):
  9ce3-assembly1_B  TM=3.650E-01  e=1.502E+00  Homo sapiens
  5vch-assembly1_A  TM=3.384E-01  e=2.814E+00  Kluyveromyces lactis
  5vch-assembly2_B  TM=3.140E-01  e=3.852E+00  Kluyveromyces lactis
  7pub-assembly1_DH  TM=1.478E-01  e=1.097E+00  Trypanosoma brucei brucei
  5ve8-assembly1_A  TM=2.363E-01  e=4.029E+00  Kluyveromyces lactis